Protein AF-A0A1X0QJT1-F1 (afdb_monomer)

Organism: NCBI:txid1081669

Secondary structure (DSSP, 8-state):
-TT-EEEE-SSTTTT-EEEEEEEETTEEEEEETTT--EEEEEGGGEEES--SS----------------------------------------------------------------------------------------SS----TTTT-EEEETTEEEEEEEEETTEEEETTS-EEETTSEEE-PPPTTSEEEE-SSTTTT-EEEEEEEEEETTEEEEEEE-TTS-EEEEEGGGEEE-

InterPro domains:
  IPR014722 Large ribosomal subunit protein uL2, domain 2 [G3DSA:2.30.30.30] (1-50)
  IPR041978 Spt5, KOW domain repeat 5 [PF23290] (1-44)

Structure (mmCIF, N/CA/C/O backbone):
data_AF-A0A1X0QJT1-F1
#
_entry.id   AF-A0A1X0QJT1-F1
#
loop_
_atom_site.group_PDB
_atom_site.id
_atom_site.type_symbol
_atom_site.label_atom_id
_atom_site.label_alt_id
_atom_site.label_comp_id
_atom_site.label_asym_id
_atom_site.label_entity_id
_atom_site.label_seq_id
_atom_site.pdbx_PDB_ins_code
_atom_site.Cartn_x
_atom_site.Cartn_y
_atom_site.Cartn_z
_atom_site.occupancy
_atom_site.B_iso_or_equiv
_atom_site.auth_seq_id
_atom_site.auth_comp_id
_atom_site.auth_asym_id
_atom_site.auth_atom_id
_atom_site.pdbx_PDB_model_num
ATOM 1 N N . MET A 1 1 ? -17.407 25.627 18.937 1.00 78.19 1 MET A N 1
ATOM 2 C CA . MET A 1 1 ? -17.427 24.222 18.465 1.00 78.19 1 MET A CA 1
ATOM 3 C C . MET A 1 1 ? -17.761 24.107 16.982 1.00 78.19 1 MET A C 1
ATOM 5 O O . MET A 1 1 ? -16.960 23.519 16.273 1.00 78.19 1 MET A O 1
ATOM 9 N N . ILE A 1 2 ? -18.869 24.674 16.483 1.00 85.56 2 ILE A N 1
ATOM 10 C CA . ILE A 1 2 ? -19.220 24.639 15.044 1.00 85.56 2 ILE A CA 1
ATOM 11 C C . ILE A 1 2 ? -18.028 25.061 14.152 1.00 85.56 2 ILE A C 1
ATOM 13 O O . ILE A 1 2 ? -17.291 25.986 14.496 1.00 85.56 2 ILE A O 1
ATOM 17 N N . LYS A 1 3 ? -17.842 24.357 13.025 1.00 90.31 3 LYS A N 1
ATOM 18 C CA . LYS A 1 3 ? -16.726 24.459 12.058 1.00 90.31 3 LYS A CA 1
ATOM 19 C C . LYS A 1 3 ? -15.320 24.150 12.606 1.00 90.31 3 LYS A C 1
ATOM 21 O O . LYS A 1 3 ? -14.352 24.324 11.870 1.00 90.31 3 LYS A O 1
ATOM 26 N N . LYS A 1 4 ? -15.168 23.662 13.843 1.00 92.69 4 LYS A N 1
ATOM 27 C CA . LYS A 1 4 ? -13.878 23.149 14.342 1.00 92.69 4 LYS A CA 1
ATOM 28 C C . LYS A 1 4 ? -13.686 21.677 13.983 1.00 92.69 4 LYS A C 1
ATOM 30 O O . LYS A 1 4 ? -14.663 20.929 13.884 1.00 92.69 4 LYS A O 1
ATOM 35 N N . ILE A 1 5 ? -12.422 21.293 13.800 1.00 93.50 5 ILE A N 1
ATOM 36 C CA . ILE A 1 5 ? -12.015 19.894 13.683 1.00 93.50 5 ILE A CA 1
ATOM 37 C C . ILE A 1 5 ? -12.022 19.282 15.080 1.00 93.50 5 ILE A C 1
ATOM 39 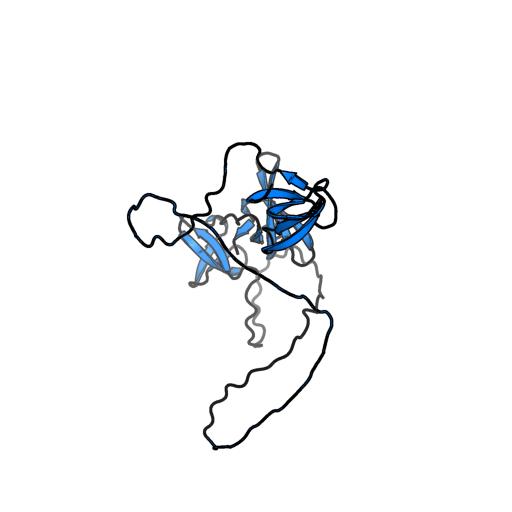O O . ILE A 1 5 ? -11.589 19.896 16.058 1.00 93.50 5 ILE A O 1
ATOM 43 N N . VAL A 1 6 ? -12.564 18.078 15.163 1.00 95.38 6 VAL A N 1
ATOM 44 C CA . VAL A 1 6 ? -12.698 17.320 16.396 1.00 95.38 6 VAL A CA 1
ATOM 45 C C . VAL A 1 6 ? -12.390 15.852 16.158 1.00 95.38 6 VAL A C 1
ATOM 47 O O . VAL A 1 6 ? -12.608 15.334 15.062 1.00 95.38 6 VAL A O 1
ATOM 50 N N . LYS A 1 7 ? -11.952 15.179 17.219 1.00 96.06 7 LYS A N 1
ATOM 51 C CA . LYS A 1 7 ? -11.695 13.742 17.259 1.00 96.06 7 LYS A CA 1
ATOM 52 C C . LYS A 1 7 ? -12.576 13.082 18.312 1.00 96.06 7 LYS A C 1
ATOM 54 O O . LYS A 1 7 ? -12.752 13.609 19.411 1.00 96.06 7 LYS A O 1
ATOM 59 N N . ILE A 1 8 ? -13.132 11.923 17.982 1.00 95.88 8 ILE A N 1
ATOM 60 C CA . ILE A 1 8 ? -14.027 11.179 18.875 1.00 95.88 8 ILE A CA 1
ATOM 61 C C . ILE A 1 8 ? -13.190 10.328 19.845 1.00 95.88 8 ILE A C 1
ATOM 63 O O . ILE A 1 8 ? -12.293 9.591 19.432 1.00 95.88 8 ILE A O 1
ATOM 67 N N . LYS A 1 9 ? -13.467 10.425 21.148 1.00 95.69 9 LYS A N 1
ATOM 68 C CA . LYS A 1 9 ? -12.697 9.790 22.235 1.00 95.69 9 LYS A CA 1
ATOM 69 C C . LYS A 1 9 ? -13.203 8.390 22.609 1.00 95.69 9 LYS A C 1
ATOM 71 O O . LYS A 1 9 ? -12.416 7.572 23.092 1.00 95.69 9 LYS A O 1
ATOM 76 N N . THR A 1 10 ? -14.488 8.106 22.406 1.00 89.12 10 THR A N 1
ATOM 77 C CA . THR A 1 10 ? -15.178 6.908 22.925 1.00 89.12 10 THR A CA 1
ATOM 78 C C . THR A 1 10 ? -16.131 6.291 21.886 1.00 89.12 10 THR A C 1
ATOM 80 O O . THR A 1 10 ? -16.318 6.819 20.790 1.00 89.12 10 THR A O 1
ATOM 83 N N . GLY A 1 11 ? -16.721 5.136 22.214 1.00 91.75 11 GLY A N 1
ATOM 84 C CA . GLY A 1 11 ? -17.683 4.441 21.353 1.00 91.75 11 GLY A CA 1
ATOM 85 C C . GLY A 1 11 ? -17.080 3.832 20.079 1.00 91.75 11 GLY A C 1
ATOM 86 O O . GLY A 1 11 ? -15.864 3.790 19.893 1.00 91.75 11 GLY A O 1
ATOM 87 N N . LYS A 1 12 ? -17.953 3.350 19.182 1.00 90.31 12 LYS A N 1
ATOM 88 C CA . LYS A 1 12 ? -17.563 2.662 17.931 1.00 90.31 12 LYS A CA 1
ATOM 89 C C . LYS A 1 12 ? -16.756 3.540 16.965 1.00 90.31 12 LYS A C 1
ATOM 91 O O . LYS A 1 12 ? -15.988 3.015 16.173 1.00 90.31 12 LYS A O 1
ATOM 96 N N . MET A 1 13 ? -16.916 4.862 17.053 1.00 92.38 13 MET A N 1
ATOM 97 C CA . MET A 1 13 ? -16.270 5.842 16.169 1.00 92.38 13 MET A CA 1
ATOM 98 C C . MET A 1 13 ? -14.994 6.450 16.782 1.00 92.38 13 MET A C 1
ATOM 100 O O . MET A 1 13 ? -14.474 7.444 16.276 1.00 92.38 13 MET A O 1
ATOM 104 N N . LYS A 1 14 ? -14.485 5.875 17.884 1.00 94.00 14 LYS A N 1
ATOM 105 C CA . LYS A 1 14 ? -13.275 6.332 18.580 1.00 94.00 14 LYS A CA 1
ATOM 106 C C . LYS A 1 14 ? -12.078 6.447 17.632 1.00 94.00 14 LYS A C 1
ATOM 108 O O . LYS A 1 14 ? -11.762 5.529 16.885 1.00 94.00 14 LYS A O 1
ATOM 113 N N . GLY A 1 15 ? -11.364 7.564 17.731 1.00 91.62 15 GLY A N 1
ATOM 114 C CA . GLY A 1 15 ? -10.170 7.867 16.945 1.00 91.62 15 GLY A CA 1
ATOM 115 C C . GLY A 1 15 ? -10.452 8.489 15.578 1.00 91.62 15 GLY A C 1
ATOM 116 O O . GLY A 1 15 ? -9.515 9.017 14.980 1.00 91.62 15 GLY A O 1
ATOM 117 N N . LEU A 1 16 ? -11.705 8.485 15.107 1.00 94.19 16 LEU A N 1
ATOM 118 C CA . LEU A 1 16 ? -12.095 9.175 13.881 1.00 94.19 16 LEU A CA 1
ATOM 119 C C . LEU A 1 16 ? -12.186 10.685 14.111 1.00 94.19 16 LEU A C 1
ATOM 121 O O . LEU A 1 16 ? -12.639 11.146 15.164 1.00 94.19 16 LEU A O 1
ATOM 125 N N . SER A 1 17 ? -11.780 11.433 13.088 1.00 95.81 17 SER A N 1
ATOM 126 C CA . SER A 1 17 ? -11.815 12.893 13.062 1.00 95.81 17 SER A CA 1
ATOM 127 C C . SER A 1 17 ? -12.858 13.407 12.071 1.00 95.81 17 SER A C 1
ATOM 129 O O . SER A 1 17 ? -13.178 12.756 11.069 1.00 95.81 17 SER A O 1
ATOM 131 N N . GLY A 1 18 ? -13.384 14.595 12.347 1.00 95.75 18 GLY A N 1
ATOM 132 C CA . GLY A 1 18 ? -14.388 15.247 11.518 1.00 95.75 18 GLY A CA 1
ATOM 133 C C . GLY A 1 18 ? -14.600 16.710 11.890 1.00 95.75 18 GLY A C 1
ATOM 134 O O . GLY A 1 18 ? -13.920 17.253 12.759 1.00 95.75 18 GLY A O 1
ATOM 135 N N . VAL A 1 19 ? -15.564 17.357 11.238 1.00 96.69 19 VAL A N 1
ATOM 136 C CA . VAL A 1 19 ? -15.927 18.761 11.490 1.00 96.69 19 VAL A CA 1
ATOM 137 C C . VAL A 1 19 ? -17.287 18.834 12.169 1.00 96.69 19 VAL A C 1
ATOM 139 O O . VAL A 1 19 ? -18.259 18.267 11.668 1.00 96.69 19 VAL A O 1
ATOM 142 N N . VAL A 1 20 ? -17.389 19.586 13.268 1.00 96.44 20 VAL A N 1
ATOM 143 C CA . VAL A 1 20 ? -18.685 19.881 13.903 1.00 96.44 20 VAL A CA 1
ATOM 144 C C . VAL A 1 20 ? -19.512 20.765 12.967 1.00 96.44 20 VAL A C 1
ATOM 146 O O . VAL A 1 20 ? -19.134 21.904 12.682 1.00 96.44 20 VAL A O 1
ATOM 149 N N . LYS A 1 21 ? -20.644 20.255 12.485 1.00 96.25 21 LYS A N 1
ATOM 150 C CA . LYS A 1 21 ? -21.554 20.980 11.584 1.00 96.25 21 LYS A CA 1
ATOM 151 C C . LYS A 1 21 ? -22.708 21.627 12.333 1.00 96.25 21 LYS A C 1
ATOM 153 O O . LYS A 1 21 ? -23.118 22.715 11.951 1.00 96.25 21 LYS A O 1
ATOM 158 N N . ASP A 1 22 ? -23.178 20.980 13.394 1.00 95.44 22 ASP A N 1
ATOM 159 C CA . ASP A 1 22 ? -24.266 21.465 14.239 1.00 95.44 22 ASP A CA 1
ATOM 160 C C . ASP A 1 22 ? -24.042 21.050 15.704 1.00 95.44 22 ASP A C 1
ATOM 162 O O . ASP A 1 22 ? -23.318 20.086 15.985 1.00 95.44 22 ASP A O 1
ATOM 166 N N . VAL A 1 23 ? -24.641 21.793 16.632 1.00 94.56 23 VAL A N 1
ATOM 167 C CA . VAL A 1 23 ? -24.571 21.577 18.082 1.00 94.56 23 VAL A CA 1
ATOM 168 C C . VAL A 1 23 ? -25.973 21.745 18.653 1.00 94.56 23 VAL A C 1
ATOM 170 O O . VAL A 1 23 ? -26.486 22.858 18.728 1.00 94.56 23 VAL A O 1
ATOM 173 N N . TYR A 1 24 ? -26.574 20.643 19.101 1.00 92.94 24 TYR A N 1
ATOM 174 C CA . TYR A 1 24 ? -27.895 20.650 19.720 1.00 92.94 24 TYR A CA 1
ATOM 175 C C . TYR A 1 24 ? -27.818 20.092 21.141 1.00 92.94 24 TYR A C 1
ATOM 177 O O . TYR A 1 24 ? -27.593 18.896 21.349 1.00 92.94 24 TYR A O 1
ATOM 185 N N . LYS A 1 25 ? -28.020 20.973 22.130 1.00 93.00 25 LYS A N 1
ATOM 186 C CA . LYS A 1 25 ? -27.802 20.686 23.557 1.00 93.00 25 LYS A CA 1
ATOM 187 C C . LYS A 1 25 ? -26.385 20.120 23.765 1.00 93.00 25 LYS A C 1
ATOM 189 O O . LYS A 1 25 ? -25.411 20.728 23.331 1.00 93.00 25 LYS A O 1
ATOM 194 N N . GLU A 1 26 ? -26.270 18.945 24.372 1.00 93.06 26 GLU A N 1
ATOM 195 C CA . GLU A 1 26 ? -25.005 18.252 24.640 1.00 93.06 26 GLU A CA 1
ATOM 196 C C . GLU A 1 26 ? -24.561 17.322 23.499 1.00 93.06 26 GLU A C 1
ATOM 198 O O . GLU A 1 26 ? -23.658 16.512 23.687 1.00 93.06 26 GLU A O 1
ATOM 203 N N . LYS A 1 27 ? -25.184 17.393 22.314 1.00 93.06 27 LYS A N 1
ATOM 204 C CA . LYS A 1 27 ? -24.848 16.536 21.167 1.00 93.06 27 LYS A CA 1
ATOM 205 C C . LYS A 1 27 ? -24.293 17.348 20.006 1.00 93.06 27 LYS A C 1
ATOM 207 O O . LYS A 1 27 ? -24.860 18.361 19.597 1.00 93.06 27 LYS A O 1
ATOM 212 N N . TYR A 1 28 ? -23.186 16.874 19.451 1.00 96.69 28 TYR A N 1
ATOM 213 C CA . TYR A 1 28 ? -22.542 17.428 18.267 1.00 96.69 28 TYR A CA 1
ATOM 214 C C . TYR A 1 28 ? -22.861 16.556 17.060 1.00 96.69 28 TYR A C 1
ATOM 216 O O . TYR A 1 28 ? -22.650 15.341 17.091 1.00 96.69 28 TYR A O 1
ATOM 224 N N . LYS A 1 29 ? -23.323 17.190 15.981 1.00 96.44 29 LYS A N 1
ATOM 225 C CA . LYS A 1 29 ? -23.455 16.564 14.666 1.00 96.44 29 LYS A CA 1
ATOM 226 C C . LYS A 1 29 ? -22.141 16.767 13.920 1.00 96.44 29 LYS A C 1
ATOM 228 O O . LYS A 1 29 ? -21.842 17.872 13.456 1.00 96.44 29 LYS A O 1
ATOM 233 N N . ILE A 1 30 ? -21.337 15.717 13.847 1.00 96.62 30 ILE A N 1
ATOM 234 C CA . ILE A 1 30 ? -19.989 15.733 13.272 1.00 96.62 30 ILE A CA 1
ATOM 235 C C . ILE A 1 30 ? -20.052 15.097 11.886 1.00 96.62 30 ILE A C 1
ATOM 237 O O . ILE A 1 30 ? -20.554 13.985 11.753 1.00 96.62 30 ILE A O 1
ATOM 241 N N . GLN A 1 31 ? -19.535 15.785 10.865 1.00 97.25 31 GLN A N 1
ATOM 242 C CA . GLN A 1 31 ? -19.272 15.169 9.563 1.00 97.25 31 GLN A CA 1
ATOM 243 C C . GLN A 1 31 ? -17.877 14.538 9.582 1.00 97.25 31 GLN A C 1
ATOM 245 O O . GLN A 1 31 ? -16.895 15.257 9.778 1.00 97.25 31 GLN A O 1
ATOM 250 N N . LEU A 1 32 ? -17.793 13.223 9.395 1.00 96.19 32 LEU A N 1
ATOM 251 C CA . LEU A 1 32 ? -16.543 12.460 9.444 1.00 96.19 32 LEU A CA 1
ATOM 252 C C . LEU A 1 32 ? -15.739 12.592 8.148 1.00 96.19 32 LEU A C 1
ATOM 254 O O . LEU A 1 32 ? -16.308 12.626 7.060 1.00 96.19 32 LEU A O 1
ATOM 258 N N . PHE A 1 33 ? -14.408 12.604 8.247 1.00 93.56 33 PHE A N 1
ATOM 259 C CA . PHE A 1 33 ? -13.546 12.679 7.059 1.00 93.56 33 PHE A CA 1
ATOM 260 C C . PHE A 1 33 ? -13.415 11.356 6.293 1.00 93.56 33 PHE A C 1
ATOM 262 O O . PHE A 1 33 ? -13.130 11.380 5.103 1.00 93.56 33 PHE A O 1
ATOM 269 N N . CYS A 1 34 ? -13.596 10.207 6.952 1.00 85.56 34 CYS A N 1
ATOM 270 C CA . CYS A 1 34 ? -13.363 8.895 6.337 1.00 85.56 34 CYS A CA 1
ATOM 271 C C . CYS A 1 34 ? -14.456 8.470 5.345 1.00 85.56 34 CYS A C 1
ATOM 273 O O . CYS A 1 34 ? -14.151 7.792 4.371 1.00 85.56 34 CYS A O 1
ATOM 275 N N . ASN A 1 35 ? -15.713 8.847 5.593 1.00 88.62 35 ASN A N 1
ATOM 276 C CA . ASN A 1 35 ? -16.868 8.417 4.799 1.00 88.62 35 ASN A CA 1
ATOM 277 C C . ASN A 1 35 ? -17.893 9.537 4.528 1.00 88.62 35 ASN A C 1
ATOM 279 O O . ASN A 1 35 ? -18.948 9.271 3.963 1.00 88.62 35 ASN A O 1
ATOM 283 N N . MET A 1 36 ? -17.601 10.783 4.925 1.00 90.31 36 MET A N 1
ATOM 284 C CA . MET A 1 36 ? -18.478 11.959 4.780 1.00 90.31 36 MET A CA 1
ATOM 285 C C . MET A 1 36 ? -19.838 11.874 5.501 1.00 90.31 36 MET A C 1
ATOM 287 O O . MET A 1 36 ? -20.651 12.796 5.364 1.00 90.31 36 MET A O 1
ATOM 291 N N . GLU A 1 37 ? -20.075 10.832 6.306 1.00 93.75 37 GLU A N 1
ATOM 292 C CA . GLU A 1 37 ? -21.309 10.641 7.070 1.00 93.75 37 GLU A CA 1
ATOM 293 C C . GLU A 1 37 ? -21.424 11.606 8.254 1.00 93.75 37 GLU A C 1
ATOM 295 O O . GLU A 1 37 ? -20.436 12.131 8.776 1.00 93.75 37 GLU A O 1
ATOM 300 N N . PHE A 1 38 ? -22.662 11.807 8.711 1.00 94.56 38 PHE A N 1
ATOM 301 C CA . PHE A 1 38 ? -22.976 12.597 9.895 1.00 94.56 38 PHE A CA 1
ATOM 302 C C . PHE A 1 38 ? -23.252 11.686 11.089 1.00 94.56 38 PHE A C 1
ATOM 304 O O . PHE A 1 38 ? -24.233 10.943 11.090 1.00 94.56 38 PHE A O 1
ATOM 311 N N . VAL A 1 39 ? -22.447 11.813 12.141 1.00 96.25 39 VAL A N 1
ATOM 312 C CA . VAL A 1 39 ? -22.652 11.115 13.417 1.00 96.25 39 VAL A CA 1
ATOM 313 C C . VAL A 1 39 ? -23.040 12.095 14.518 1.00 96.25 39 VAL A C 1
ATOM 315 O O . VAL A 1 39 ? -22.533 13.216 14.577 1.00 96.25 39 VAL A O 1
ATOM 318 N N . ASN A 1 40 ? -23.937 11.664 15.403 1.00 96.31 40 ASN A N 1
ATOM 319 C CA . ASN A 1 40 ? -24.314 12.410 16.601 1.00 96.31 40 ASN A CA 1
ATOM 320 C C . ASN A 1 40 ? -23.541 11.847 17.796 1.00 96.31 40 ASN A C 1
ATOM 322 O O . ASN A 1 40 ? -23.713 10.679 18.143 1.00 96.31 40 ASN A O 1
ATOM 326 N N . VAL A 1 41 ? -22.699 12.670 18.416 1.00 95.62 41 VAL A N 1
ATOM 327 C CA . VAL A 1 41 ? -21.798 12.280 19.515 1.00 95.62 41 VAL A CA 1
ATOM 328 C C . VAL A 1 41 ? -21.999 13.242 20.686 1.00 95.62 41 VAL A C 1
ATOM 330 O O . VAL A 1 41 ? -22.264 14.422 20.454 1.00 95.62 41 VAL A O 1
ATOM 333 N N . ASN A 1 42 ? -21.912 12.779 21.936 1.00 96.31 42 ASN A N 1
ATOM 334 C CA . ASN A 1 42 ? -22.040 13.681 23.086 1.00 96.31 42 ASN A CA 1
ATOM 335 C C . ASN A 1 42 ? -20.802 14.584 23.200 1.00 96.31 42 ASN A C 1
ATOM 337 O O . ASN A 1 42 ? -19.692 14.166 22.879 1.00 96.31 42 ASN A O 1
ATOM 341 N N . SER A 1 43 ? -20.967 15.802 23.708 1.00 92.25 43 SER A N 1
ATOM 342 C CA . SER A 1 43 ? -19.890 16.786 23.886 1.00 92.25 43 SER A CA 1
ATOM 343 C C . SER A 1 43 ? -18.698 16.244 24.684 1.00 92.25 43 SER A C 1
ATOM 345 O O . SER A 1 43 ? -17.552 16.471 24.309 1.00 92.25 43 SER A O 1
ATOM 347 N N . HIS A 1 44 ? -18.967 15.478 25.744 1.00 92.62 44 HIS A N 1
ATOM 348 C CA . HIS A 1 44 ? -17.969 14.859 26.624 1.00 92.62 44 HIS A CA 1
ATOM 349 C C . HIS A 1 44 ? -17.120 13.765 25.943 1.00 92.62 44 HIS A C 1
ATOM 351 O O . HIS A 1 44 ? -16.022 13.444 26.403 1.00 92.62 44 HIS A O 1
ATOM 357 N N . ASP A 1 45 ? -17.608 13.214 24.829 1.00 93.56 45 ASP A N 1
ATOM 358 C CA . ASP A 1 45 ? -16.964 12.153 24.050 1.00 93.56 45 ASP A CA 1
ATOM 359 C C . ASP A 1 45 ? -16.097 12.706 22.902 1.00 93.56 45 ASP A C 1
ATOM 361 O O . ASP A 1 45 ? -15.609 11.947 22.061 1.00 93.56 45 ASP A O 1
ATOM 365 N N . VAL A 1 46 ? -15.898 14.027 22.842 1.00 92.31 46 VAL A N 1
ATOM 366 C CA . VAL A 1 46 ? -15.280 14.731 21.712 1.00 92.31 46 VAL A CA 1
ATOM 367 C C . VAL A 1 46 ? -14.163 15.655 22.198 1.00 92.31 46 VAL A C 1
ATOM 369 O O . VAL A 1 46 ? -14.364 16.477 23.087 1.00 92.31 46 VAL A O 1
ATOM 372 N N . ILE A 1 47 ? -12.983 15.555 21.582 1.00 93.75 47 ILE A N 1
ATOM 373 C CA . ILE A 1 47 ? -11.851 16.462 21.827 1.00 93.75 47 ILE A CA 1
ATOM 374 C C . ILE A 1 47 ? -11.613 17.359 20.608 1.00 93.75 47 ILE A C 1
ATOM 376 O O . ILE A 1 47 ? -11.796 16.930 19.468 1.00 93.75 47 ILE A O 1
ATOM 380 N N . LEU A 1 48 ? -11.207 18.609 20.837 1.00 90.81 48 LEU A N 1
ATOM 381 C CA . LEU A 1 48 ? -10.761 19.508 19.769 1.00 90.81 48 LEU A CA 1
ATOM 382 C C . LEU A 1 48 ? -9.409 19.028 19.232 1.00 90.81 48 LEU A C 1
ATOM 384 O O . LEU A 1 48 ? -8.493 18.771 20.010 1.00 90.81 48 LEU A O 1
ATOM 388 N N . GLU A 1 49 ? -9.283 18.920 17.911 1.00 82.31 49 GLU A N 1
ATOM 389 C CA . GLU A 1 49 ? -8.023 18.564 17.255 1.00 82.31 49 GLU A CA 1
ATOM 390 C C . GLU A 1 49 ? -7.418 19.847 16.666 1.00 82.31 49 GLU A C 1
ATOM 392 O O . GLU A 1 49 ? -7.986 20.444 15.752 1.00 82.31 49 GLU A O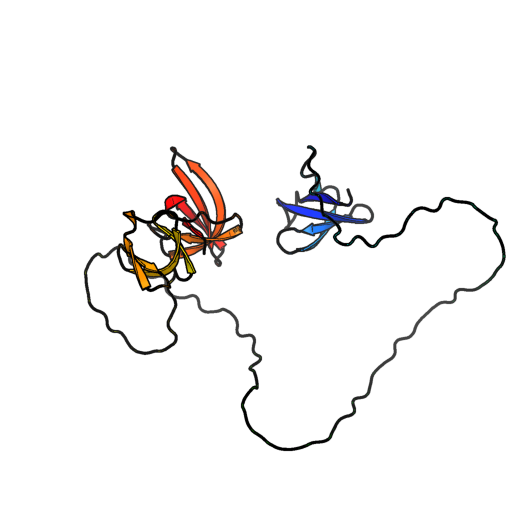 1
ATOM 397 N N . GLY A 1 50 ? -6.303 20.300 17.249 1.00 66.00 50 GLY A N 1
ATOM 398 C CA . GLY A 1 50 ? -5.646 21.568 16.915 1.00 66.00 50 GLY A CA 1
ATOM 399 C C . GLY A 1 50 ? -6.124 22.761 17.754 1.00 66.00 50 GLY A C 1
ATOM 400 O O . GLY A 1 50 ? -6.977 23.539 17.323 1.00 66.00 50 GLY A O 1
ATOM 401 N N . SER A 1 51 ? -5.516 22.953 18.930 1.00 49.25 51 SER A N 1
ATOM 402 C CA . SER A 1 51 ? -5.476 24.257 19.618 1.00 49.25 51 SER A CA 1
ATOM 403 C C . SER A 1 51 ? -4.543 25.258 18.923 1.00 49.25 51 SER A C 1
ATOM 405 O O . SER A 1 51 ? -4.623 26.454 19.192 1.00 49.25 51 SER A O 1
ATOM 407 N N . ASP A 1 52 ? -3.711 24.783 17.992 1.00 43.09 52 ASP A N 1
ATOM 408 C CA . ASP A 1 52 ? -2.585 25.535 17.452 1.00 43.09 52 ASP A CA 1
ATOM 409 C C . ASP A 1 52 ? -2.870 25.985 16.009 1.00 43.09 52 ASP A C 1
ATOM 411 O O . ASP A 1 52 ? -2.577 25.304 15.028 1.00 43.09 52 ASP A O 1
ATOM 415 N N . GLY A 1 53 ? -3.473 27.168 15.893 1.00 43.38 53 GLY A N 1
ATOM 416 C CA . GLY A 1 53 ? -3.202 28.133 14.817 1.00 43.38 53 GLY A CA 1
ATOM 417 C C . GLY A 1 53 ? -3.642 27.854 13.370 1.00 43.38 53 GLY A C 1
ATOM 418 O O . GLY A 1 53 ? -3.729 28.817 12.614 1.00 43.38 53 GLY A O 1
ATOM 419 N N . ILE A 1 54 ? -3.945 26.622 12.945 1.00 39.62 54 ILE A N 1
ATOM 420 C CA . ILE A 1 54 ? -4.190 26.322 11.517 1.00 39.62 54 ILE A CA 1
ATOM 421 C C . ILE A 1 54 ? -5.665 26.010 11.24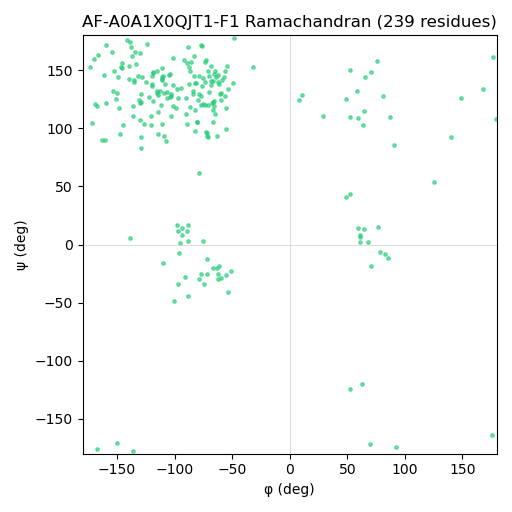1 1.00 39.62 54 ILE A C 1
ATOM 423 O O . ILE A 1 54 ? -6.124 24.870 11.299 1.00 39.62 54 ILE A O 1
ATOM 427 N N . THR A 1 55 ? -6.425 27.040 10.864 1.00 38.12 55 THR A N 1
ATOM 428 C CA . THR A 1 55 ? -7.707 26.856 10.169 1.00 38.12 55 THR A CA 1
ATOM 429 C C . THR A 1 55 ? -7.461 26.420 8.720 1.00 38.12 55 THR A C 1
ATOM 431 O O . THR A 1 55 ? -6.885 27.210 7.968 1.00 38.12 55 THR A O 1
ATOM 434 N N . PRO A 1 56 ? -7.940 25.247 8.261 1.00 38.00 56 PRO A N 1
ATOM 435 C CA . PRO A 1 56 ? -7.977 24.965 6.832 1.00 38.00 56 PRO A CA 1
ATOM 436 C C . PRO A 1 56 ? -8.962 25.924 6.156 1.00 38.00 56 PRO A C 1
ATOM 438 O O . PRO A 1 56 ? -10.157 25.947 6.466 1.00 38.00 56 PRO A O 1
ATOM 441 N N . VAL A 1 57 ? -8.449 26.734 5.231 1.00 34.22 57 VAL A N 1
ATOM 442 C CA . VAL A 1 57 ? -9.243 27.694 4.460 1.00 34.22 57 VAL A CA 1
ATOM 443 C C . VAL A 1 57 ? -10.107 26.933 3.455 1.00 34.22 57 VAL A C 1
ATOM 445 O O . VAL A 1 57 ? -9.671 26.611 2.352 1.00 34.22 57 VAL A O 1
ATOM 448 N N . ILE A 1 58 ? -11.363 26.673 3.820 1.00 41.19 58 ILE A N 1
ATOM 449 C CA . ILE A 1 58 ? -12.393 26.290 2.850 1.00 41.19 58 ILE A CA 1
ATOM 450 C C . ILE A 1 58 ? -12.742 27.554 2.059 1.00 41.19 58 ILE A C 1
ATOM 452 O O . ILE A 1 58 ? -13.529 28.377 2.526 1.00 41.19 58 ILE A O 1
ATOM 456 N N . GLN A 1 59 ? -12.138 27.723 0.882 1.00 35.28 59 GLN A N 1
ATOM 457 C CA . GLN A 1 59 ? -12.466 28.821 -0.029 1.00 35.28 59 GLN A CA 1
ATOM 458 C C . GLN A 1 59 ? -13.890 28.640 -0.591 1.00 35.28 59 GLN A C 1
ATOM 460 O O . GLN A 1 59 ? -14.151 27.632 -1.254 1.00 35.28 59 GLN A O 1
ATOM 465 N N . PRO A 1 60 ? -14.815 29.600 -0.405 1.00 37.69 60 PRO A N 1
ATOM 466 C CA . PRO A 1 60 ? -16.056 29.633 -1.164 1.00 37.69 60 PRO A CA 1
ATOM 467 C C . PRO A 1 60 ? -15.787 30.255 -2.542 1.00 37.69 60 PRO A C 1
ATOM 469 O O . PRO A 1 60 ? -15.619 31.467 -2.678 1.00 37.69 60 PRO A O 1
ATOM 472 N N . ARG A 1 61 ? -15.747 29.426 -3.588 1.00 31.56 61 ARG A N 1
ATOM 473 C CA . ARG A 1 61 ? -15.609 29.894 -4.972 1.00 31.56 61 ARG A CA 1
ATOM 474 C C . ARG A 1 61 ? -16.971 30.319 -5.528 1.00 31.56 61 ARG A C 1
ATOM 476 O O . ARG A 1 61 ? -17.696 29.459 -6.000 1.00 31.56 61 ARG A O 1
ATOM 483 N N . THR A 1 62 ? -17.258 31.622 -5.504 1.00 33.69 62 THR A N 1
ATOM 484 C CA . THR A 1 62 ? -17.808 32.413 -6.635 1.00 33.69 62 THR A CA 1
ATOM 485 C C . THR A 1 62 ? -18.018 33.860 -6.194 1.00 33.69 62 THR A C 1
ATOM 487 O O . THR A 1 62 ? -18.952 34.163 -5.453 1.00 33.69 62 THR A O 1
ATOM 490 N N . THR A 1 63 ? -17.183 34.767 -6.692 1.00 32.25 63 THR A N 1
ATOM 491 C CA . THR A 1 63 ? -17.406 36.214 -6.610 1.00 32.25 63 THR A CA 1
ATOM 492 C C . THR A 1 63 ? -18.399 36.627 -7.695 1.00 32.25 63 THR A C 1
ATOM 494 O O . THR A 1 63 ? -18.143 36.393 -8.874 1.00 32.25 63 THR A O 1
ATOM 497 N N . ILE A 1 64 ? -19.498 37.287 -7.325 1.00 35.94 64 ILE A N 1
ATOM 498 C CA . ILE A 1 64 ? -20.275 38.120 -8.252 1.00 35.94 64 ILE A CA 1
ATOM 499 C C . ILE A 1 64 ? -20.312 39.528 -7.660 1.00 35.94 64 ILE A C 1
ATOM 501 O O . ILE A 1 64 ? -20.638 39.720 -6.491 1.00 35.94 64 ILE A O 1
ATOM 505 N N . ASN A 1 65 ? -19.912 40.504 -8.470 1.00 35.78 65 ASN A N 1
ATOM 506 C CA . ASN A 1 65 ? -19.739 41.894 -8.063 1.00 35.78 65 ASN A CA 1
ATOM 507 C C . ASN A 1 65 ? -21.073 42.561 -7.692 1.00 35.78 65 ASN A C 1
ATOM 509 O O . ASN A 1 65 ? -22.033 42.431 -8.453 1.00 35.78 65 ASN A O 1
ATOM 513 N N . ARG A 1 66 ? -21.074 43.389 -6.633 1.00 34.06 66 ARG A N 1
ATOM 514 C CA . ARG A 1 66 ? -21.649 44.756 -6.639 1.00 34.06 66 ARG A CA 1
ATOM 515 C C . ARG A 1 66 ? -21.328 45.543 -5.358 1.00 34.06 66 ARG A C 1
ATOM 517 O O . ARG A 1 66 ? -21.883 45.315 -4.294 1.00 34.06 66 ARG A O 1
ATOM 524 N N . THR A 1 67 ? -20.392 46.467 -5.540 1.00 34.12 67 THR A N 1
ATOM 525 C CA . THR A 1 67 ? -20.269 47.826 -4.990 1.00 34.12 67 THR A CA 1
ATOM 526 C C . THR A 1 67 ? -21.249 48.299 -3.900 1.00 34.12 67 THR A C 1
ATOM 528 O O . THR A 1 67 ? -22.450 48.383 -4.119 1.00 34.12 67 THR A O 1
ATOM 531 N N . MET A 1 68 ? -20.642 48.727 -2.786 1.00 34.00 68 MET A N 1
ATOM 532 C CA . MET A 1 68 ? -21.004 49.787 -1.821 1.00 34.00 68 MET A CA 1
ATOM 533 C C . MET A 1 68 ? -22.400 50.445 -1.879 1.00 34.00 68 MET A C 1
ATOM 535 O O . MET A 1 68 ? -22.767 51.080 -2.864 1.00 34.00 68 MET A O 1
ATOM 539 N N . GLY A 1 69 ? -23.065 50.482 -0.718 1.00 35.06 69 GLY A N 1
ATOM 540 C CA . GLY A 1 69 ? -24.150 51.412 -0.388 1.00 35.06 69 GLY A CA 1
ATOM 541 C C . GLY A 1 69 ? -24.451 51.376 1.115 1.00 35.06 69 GLY A C 1
ATOM 542 O O . GLY A 1 69 ? -24.770 50.316 1.647 1.00 35.06 69 GLY A O 1
ATOM 543 N N . MET A 1 70 ? -24.296 52.503 1.817 1.00 32.59 70 MET A N 1
ATOM 544 C CA . MET A 1 70 ? -24.542 52.595 3.265 1.00 32.59 70 MET A CA 1
ATOM 545 C C . MET A 1 70 ? -26.028 52.864 3.589 1.00 32.59 70 MET A C 1
ATOM 547 O O . MET A 1 70 ? -26.773 53.401 2.777 1.00 32.59 70 MET A O 1
ATOM 551 N N . THR A 1 71 ? -26.414 52.485 4.811 1.00 40.66 71 THR A N 1
ATOM 552 C CA . THR A 1 71 ? -27.622 52.843 5.601 1.00 40.66 71 THR A CA 1
ATOM 553 C C . THR A 1 71 ? -28.185 54.263 5.368 1.00 40.66 71 THR A C 1
ATOM 555 O O . THR A 1 71 ? -27.363 55.151 5.139 1.00 40.66 71 THR A O 1
ATOM 558 N N . PRO A 1 72 ? -29.510 54.544 5.561 1.00 40.44 72 PRO A N 1
ATOM 559 C CA . PRO A 1 72 ? -30.202 54.212 6.826 1.00 40.44 72 PRO A CA 1
ATOM 560 C C . PRO A 1 72 ? -31.735 53.942 6.858 1.00 40.44 72 PRO A C 1
ATOM 562 O O . PRO A 1 72 ? -32.542 54.565 6.185 1.00 40.44 72 PRO A O 1
ATOM 565 N N . MET A 1 73 ? -32.111 53.070 7.803 1.00 35.81 73 MET A N 1
ATOM 566 C CA . MET A 1 73 ? -33.181 53.215 8.816 1.00 35.81 73 MET A CA 1
ATOM 567 C C . MET A 1 73 ? -34.429 54.094 8.530 1.00 35.81 73 MET A C 1
ATOM 569 O O . MET A 1 73 ? -34.380 55.307 8.718 1.00 35.81 73 MET A O 1
ATOM 573 N N . THR A 1 74 ? -35.605 53.464 8.374 1.00 38.12 74 THR A N 1
ATOM 574 C CA . THR A 1 74 ? -36.914 54.058 8.745 1.00 38.12 74 THR A CA 1
ATOM 575 C C . THR A 1 74 ? -37.965 53.025 9.205 1.00 38.12 74 THR A C 1
ATOM 577 O O . THR A 1 74 ? -38.431 52.200 8.434 1.00 38.12 74 THR A O 1
ATOM 580 N N . LYS A 1 75 ? -38.376 53.166 10.475 1.00 34.00 75 LYS A N 1
ATOM 581 C CA . LYS A 1 75 ? -39.747 53.050 11.032 1.00 34.00 75 LYS A CA 1
ATOM 582 C C . LYS A 1 75 ? -40.622 51.796 10.756 1.00 34.00 75 LYS A C 1
ATOM 584 O O . LYS A 1 75 ? -41.252 51.647 9.718 1.00 34.00 75 LYS A O 1
ATOM 589 N N . THR A 1 76 ? -40.797 51.017 11.828 1.00 34.50 76 THR A N 1
ATOM 590 C CA . THR A 1 76 ? -42.026 50.313 12.286 1.00 34.50 76 THR A CA 1
ATOM 591 C C . THR A 1 76 ? -43.284 51.221 12.319 1.00 34.50 76 THR A C 1
ATOM 593 O O . THR A 1 76 ? -43.113 52.435 12.190 1.00 34.50 76 THR A O 1
ATOM 596 N N . PRO A 1 77 ? -44.514 50.739 12.662 1.00 43.75 77 PRO A N 1
ATOM 597 C CA . PRO A 1 77 ? -45.032 49.356 12.812 1.00 43.75 77 PRO A CA 1
ATOM 598 C C . PRO A 1 77 ? -46.447 49.119 12.192 1.00 43.75 77 PRO A C 1
ATOM 600 O O . PRO A 1 77 ? -47.101 50.060 11.757 1.00 43.75 77 PRO A O 1
ATOM 603 N N . GLY A 1 78 ? -47.005 47.899 12.322 1.00 29.97 78 GLY A N 1
ATOM 604 C CA . GLY A 1 78 ? -48.440 47.772 12.657 1.00 29.97 78 GLY A CA 1
ATOM 605 C C . GLY A 1 78 ? -49.238 46.566 12.128 1.00 29.97 78 GLY A C 1
ATOM 606 O O . GLY A 1 78 ? -49.374 46.415 10.925 1.00 29.97 78 GLY A O 1
ATOM 607 N N . TYR A 1 79 ? -49.890 45.856 13.068 1.00 31.59 79 TYR A N 1
ATOM 608 C CA . TYR A 1 79 ? -51.176 45.130 12.941 1.00 31.59 79 TYR A CA 1
ATOM 609 C C . TYR A 1 79 ? -51.267 43.903 11.997 1.00 31.59 79 TYR A C 1
ATOM 611 O O . TYR A 1 79 ? -50.732 43.898 10.900 1.00 31.59 79 TYR A O 1
ATOM 619 N N . ASN A 1 80 ? -52.029 42.841 12.301 1.00 31.72 80 ASN A N 1
ATOM 620 C CA . ASN A 1 80 ? -52.520 42.268 13.572 1.00 31.72 80 ASN A CA 1
ATOM 621 C C . ASN A 1 80 ? -53.153 40.888 13.267 1.00 31.72 80 ASN A C 1
ATOM 623 O O . ASN A 1 80 ? -53.640 40.720 12.158 1.00 31.72 80 ASN A O 1
ATOM 627 N N . ASN A 1 81 ? -53.284 39.999 14.271 1.00 31.67 81 ASN A N 1
ATOM 628 C CA . ASN A 1 81 ? -54.276 38.893 14.349 1.00 31.67 81 ASN A CA 1
ATOM 629 C C . ASN A 1 81 ? -54.265 37.824 13.210 1.00 31.67 81 ASN A C 1
ATOM 631 O O . ASN A 1 81 ? -54.381 38.122 12.037 1.00 31.67 81 ASN A O 1
ATOM 635 N N . THR A 1 82 ? -54.285 36.502 13.415 1.00 32.38 82 THR A N 1
ATOM 636 C CA . THR A 1 82 ? -54.970 35.684 14.431 1.00 32.38 82 THR A CA 1
ATOM 637 C C . THR A 1 82 ? -54.718 34.186 14.151 1.00 32.38 82 THR A C 1
ATOM 639 O O . THR A 1 82 ? -54.497 33.813 13.005 1.00 32.38 82 THR A O 1
ATOM 642 N N . LYS A 1 83 ? -54.939 33.338 15.171 1.00 36.00 83 LYS A N 1
ATOM 643 C CA . LYS A 1 83 ? -55.347 31.913 15.085 1.00 36.00 83 LYS A CA 1
ATOM 644 C C . LYS A 1 83 ? -54.391 30.902 14.422 1.00 36.00 83 LYS A C 1
ATOM 646 O O . LYS A 1 83 ? -54.429 30.658 13.221 1.00 36.00 83 LYS A O 1
ATOM 651 N N . THR A 1 84 ? -53.721 30.129 15.275 1.00 41.62 84 THR A N 1
ATOM 652 C CA . THR A 1 84 ? -53.582 28.680 15.059 1.00 41.62 84 THR A CA 1
ATOM 653 C C . THR A 1 84 ? -54.964 28.008 15.071 1.00 41.62 84 THR A C 1
ATOM 655 O O . 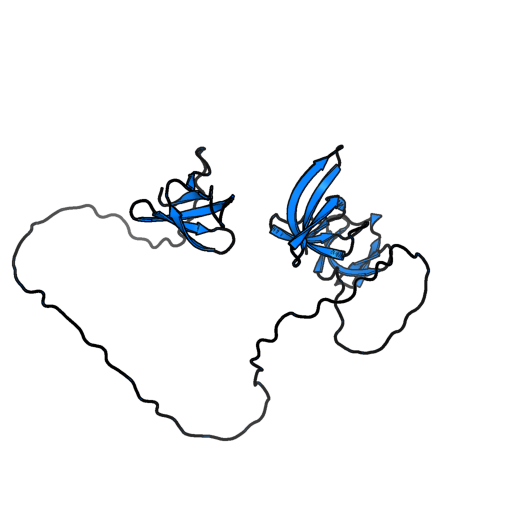THR A 1 84 ? -55.857 28.435 15.811 1.00 41.62 84 THR A O 1
ATOM 658 N N . PRO A 1 85 ? -55.157 26.951 14.267 1.00 39.66 85 PRO A N 1
ATOM 659 C CA . PRO A 1 85 ? -55.659 25.714 14.860 1.00 39.66 85 PRO A CA 1
ATOM 660 C C . PRO A 1 85 ? -54.978 24.432 14.343 1.00 39.66 85 PRO A C 1
ATOM 662 O O . PRO A 1 85 ? -54.169 24.417 13.425 1.00 39.66 85 PRO A O 1
ATOM 665 N N . ASN A 1 86 ? -55.316 23.365 15.052 1.00 28.50 86 ASN A N 1
ATOM 666 C CA . ASN A 1 86 ? -54.644 22.084 15.215 1.00 28.50 86 ASN A CA 1
ATOM 667 C C . ASN A 1 86 ? -55.026 21.015 14.156 1.00 28.50 86 ASN A C 1
ATOM 669 O O . ASN A 1 86 ? -56.039 21.152 13.481 1.00 28.50 86 ASN A O 1
ATOM 673 N N . TYR A 1 87 ? -54.277 19.903 14.148 1.00 28.11 87 TYR A N 1
ATOM 674 C CA . TYR A 1 87 ? -54.611 18.560 13.615 1.00 28.11 87 TYR A CA 1
ATOM 675 C C . TYR A 1 87 ? -54.978 18.331 12.125 1.00 28.11 87 TYR A C 1
ATOM 677 O O . TYR A 1 87 ? -56.117 18.484 11.710 1.00 28.11 87 TYR A O 1
ATOM 685 N N . GLY A 1 88 ? -54.035 17.685 11.419 1.00 28.58 88 GLY A N 1
ATOM 686 C CA . GLY A 1 88 ? -54.231 16.362 10.796 1.00 28.58 88 GLY A CA 1
ATOM 687 C C . GLY A 1 88 ? -54.956 16.238 9.446 1.00 28.58 88 GLY A C 1
ATOM 688 O O . GLY A 1 88 ? -56.122 16.587 9.326 1.00 28.58 88 GLY A O 1
ATOM 689 N N . GLN A 1 89 ? -54.310 15.555 8.487 1.00 32.44 89 GLN A N 1
ATOM 690 C CA . GLN A 1 89 ? -54.877 14.390 7.777 1.00 32.44 89 GLN A CA 1
ATOM 691 C C . GLN A 1 89 ? -53.853 13.708 6.850 1.00 32.44 89 GLN A C 1
ATOM 693 O O . GLN A 1 89 ? -52.915 14.334 6.363 1.00 32.44 89 GLN A O 1
ATOM 698 N N . SER A 1 90 ? -54.048 12.406 6.622 1.00 42.09 90 SER A N 1
ATOM 699 C CA . SER A 1 90 ? -53.275 11.564 5.703 1.00 42.09 90 SER A CA 1
ATOM 700 C C . SER A 1 90 ? -54.155 11.159 4.522 1.00 42.09 90 SER A C 1
ATOM 702 O O . SER A 1 90 ? -55.137 10.453 4.730 1.00 42.09 90 SER A O 1
ATOM 704 N N . MET A 1 91 ? -53.758 11.531 3.304 1.00 29.77 91 MET A N 1
ATOM 705 C CA . MET A 1 91 ? -54.250 11.026 2.011 1.00 29.77 91 MET A CA 1
ATOM 706 C C . MET A 1 91 ? -53.066 11.115 1.020 1.00 29.77 91 MET A C 1
ATOM 708 O O . MET A 1 91 ? -52.284 12.056 1.113 1.00 29.77 91 MET A O 1
ATOM 712 N N . GLY A 1 92 ? -52.833 10.223 0.057 1.00 23.64 92 GLY A N 1
ATOM 713 C CA . GLY A 1 92 ? -53.579 9.021 -0.314 1.00 23.64 92 GLY A CA 1
ATOM 714 C C . GLY A 1 92 ? -53.661 8.849 -1.840 1.00 23.64 92 GLY A C 1
ATOM 715 O O . GLY A 1 92 ? -54.597 9.358 -2.430 1.00 23.64 92 GLY A O 1
ATOM 716 N N . TYR A 1 93 ? -52.716 8.097 -2.425 1.00 26.41 93 TYR A N 1
ATOM 717 C CA . TYR A 1 93 ? -52.772 7.347 -3.704 1.00 26.41 93 TYR A CA 1
ATOM 718 C C . TYR A 1 93 ? -53.189 7.965 -5.067 1.00 26.41 93 TYR A C 1
ATOM 720 O O . TYR A 1 93 ? -54.157 8.703 -5.195 1.00 26.41 93 TYR A O 1
ATOM 728 N N . ASN A 1 94 ? -52.570 7.354 -6.103 1.00 32.06 94 ASN A N 1
ATOM 729 C CA . ASN A 1 94 ? -53.044 7.137 -7.489 1.00 32.06 94 ASN A CA 1
ATOM 730 C C . ASN A 1 94 ? -53.034 8.329 -8.484 1.00 32.06 94 ASN A C 1
ATOM 732 O O . ASN A 1 94 ? -52.968 9.477 -8.070 1.00 32.06 94 ASN A O 1
ATOM 736 N N . GLN A 1 95 ? -53.030 8.135 -9.820 1.00 29.39 95 GLN A N 1
ATOM 737 C CA . GLN A 1 95 ? -53.056 6.911 -10.670 1.00 29.39 95 GLN A CA 1
ATOM 738 C C . GLN A 1 95 ? -51.857 6.837 -11.662 1.00 29.39 95 GLN A C 1
ATOM 740 O O . GLN A 1 95 ? -51.124 7.806 -11.833 1.00 29.39 95 GLN A O 1
ATOM 745 N N . SER A 1 96 ? -51.689 5.701 -12.364 1.00 38.16 96 SER A N 1
ATOM 746 C CA . SER A 1 96 ? -50.896 5.577 -13.609 1.00 38.16 96 SER A CA 1
ATOM 747 C C . SER A 1 96 ? -51.744 5.885 -14.854 1.00 38.16 96 SER A C 1
ATOM 749 O O . SER A 1 96 ? -52.925 5.549 -14.852 1.00 38.16 96 SER A O 1
ATOM 751 N N . MET A 1 97 ? -51.134 6.354 -15.946 1.00 27.92 97 MET A N 1
ATOM 752 C CA . MET A 1 97 ? -51.677 6.288 -17.317 1.00 27.92 97 MET A CA 1
ATOM 753 C C . MET A 1 97 ? -50.532 5.940 -18.281 1.00 27.92 97 MET A C 1
ATOM 755 O O . MET A 1 97 ? -49.407 6.396 -18.077 1.00 27.92 97 MET A O 1
ATOM 759 N N . GLY A 1 98 ? -50.791 5.129 -19.309 1.00 25.27 98 GLY A N 1
ATOM 760 C CA . GLY A 1 98 ? -49.759 4.653 -20.240 1.00 25.27 98 GLY A CA 1
ATOM 761 C C . GLY A 1 98 ? -50.275 4.384 -21.656 1.00 25.27 98 GLY A C 1
ATOM 762 O O . GLY A 1 98 ? -51.432 4.664 -21.953 1.00 25.27 98 GLY A O 1
ATOM 763 N N . TYR A 1 99 ? -49.407 3.774 -22.476 1.00 24.30 99 TYR A N 1
ATOM 764 C CA . T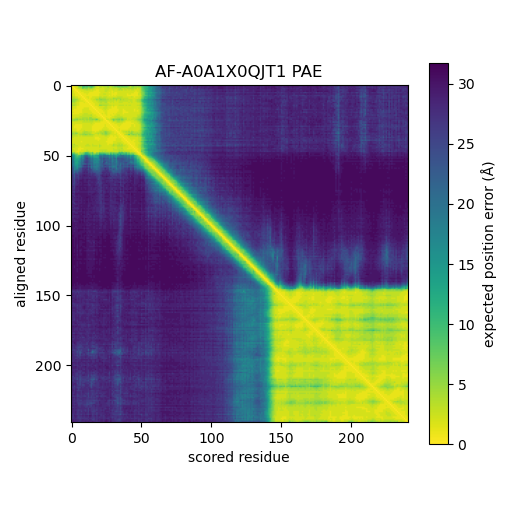YR A 1 99 ? -49.573 3.463 -23.910 1.00 24.30 99 TYR A CA 1
ATOM 765 C C . TYR A 1 99 ? -49.535 4.701 -24.848 1.00 24.30 99 TYR A C 1
ATOM 767 O O . TYR A 1 99 ? -49.876 5.806 -24.449 1.00 24.30 99 TYR A O 1
ATOM 775 N N . ASN A 1 100 ? -49.056 4.601 -26.098 1.00 29.00 100 ASN A N 1
ATOM 776 C CA . ASN A 1 100 ? -49.005 3.402 -26.944 1.00 29.00 100 ASN A CA 1
ATOM 777 C C . ASN A 1 100 ? -47.728 3.235 -27.810 1.00 29.00 100 ASN A C 1
ATOM 779 O O . ASN A 1 100 ? -46.821 4.061 -27.798 1.00 29.00 100 ASN A O 1
ATOM 783 N N . GLN A 1 101 ? -47.669 2.098 -28.506 1.00 28.16 101 GLN A N 1
ATOM 784 C CA . GLN A 1 101 ? -46.517 1.488 -29.182 1.00 28.16 101 GLN A CA 1
ATOM 785 C C . GLN A 1 101 ? -46.069 2.177 -30.487 1.00 28.16 101 GLN A C 1
ATOM 787 O O . GLN A 1 101 ? -46.882 2.728 -31.223 1.00 28.16 101 GLN A O 1
ATOM 792 N N . SER A 1 102 ? -44.800 1.966 -30.860 1.00 27.83 102 SER A N 1
ATOM 793 C CA . SER A 1 102 ? -44.420 1.692 -32.255 1.00 27.83 102 SER A CA 1
ATOM 794 C C . SER A 1 102 ? -43.238 0.713 -32.300 1.00 27.83 102 SER A C 1
ATOM 796 O O . SER A 1 102 ? -42.474 0.610 -31.338 1.00 27.83 102 SER A O 1
ATOM 798 N N . VAL A 1 103 ? -43.135 -0.064 -33.379 1.00 29.45 103 VAL A N 1
ATOM 799 C CA . VAL A 1 103 ? -42.336 -1.299 -33.461 1.00 29.45 103 VAL A CA 1
ATOM 800 C C . VAL A 1 103 ? -41.091 -1.116 -34.330 1.00 29.45 103 VAL A C 1
ATOM 802 O O . VAL A 1 103 ? -41.181 -0.597 -35.435 1.00 29.45 103 VAL A O 1
ATOM 805 N N . GLY A 1 104 ? -39.966 -1.677 -33.870 1.00 24.72 104 GLY A N 1
ATOM 806 C CA . GLY A 1 104 ? -38.847 -2.097 -34.721 1.00 24.72 104 GLY A CA 1
ATOM 807 C C . GLY A 1 104 ? -37.792 -1.034 -35.043 1.00 24.72 104 GLY A C 1
ATOM 808 O O . GLY A 1 104 ? -38.003 -0.161 -35.871 1.00 24.72 104 GLY A O 1
ATOM 809 N N . TYR A 1 105 ? -36.593 -1.180 -34.477 1.00 24.48 105 TYR A N 1
ATOM 810 C CA . TYR A 1 105 ? -35.498 -1.893 -35.152 1.00 24.48 105 TYR A CA 1
ATOM 811 C C . TYR A 1 105 ? -34.441 -2.307 -34.117 1.00 24.48 105 TYR A C 1
ATOM 813 O O . TYR A 1 105 ? -34.242 -1.635 -33.107 1.00 24.48 105 TYR A O 1
ATOM 821 N N . ALA A 1 106 ? -33.808 -3.463 -34.323 1.00 32.69 106 ALA A N 1
ATOM 822 C CA . ALA A 1 106 ? -32.943 -4.072 -33.320 1.00 32.69 106 ALA A CA 1
ATOM 823 C C . ALA A 1 106 ? -31.548 -3.430 -33.267 1.00 32.69 106 ALA A C 1
ATOM 825 O O . ALA A 1 106 ? -30.843 -3.386 -34.271 1.00 32.69 106 ALA A O 1
ATOM 826 N N . ASN A 1 107 ? -31.111 -3.048 -32.066 1.00 30.44 107 ASN A N 1
ATOM 827 C CA . ASN A 1 107 ? -29.735 -3.263 -31.620 1.00 30.44 107 ASN A CA 1
ATOM 828 C C . ASN A 1 107 ? -29.700 -3.337 -30.087 1.00 30.44 107 ASN A C 1
ATOM 830 O O . ASN A 1 107 ? -30.341 -2.549 -29.393 1.00 30.44 107 ASN A O 1
ATOM 834 N N . HIS A 1 108 ? -29.022 -4.353 -29.556 1.00 31.33 108 HIS A N 1
ATOM 835 C CA . HIS A 1 108 ? -29.240 -4.811 -28.186 1.00 31.33 108 HIS A CA 1
ATOM 836 C C . HIS A 1 108 ? -28.511 -3.939 -27.154 1.00 31.33 108 HIS A C 1
ATOM 838 O O . HIS A 1 108 ? -27.311 -4.087 -26.941 1.00 31.33 108 HIS A O 1
ATOM 844 N N . SER A 1 109 ? -29.267 -3.104 -26.440 1.00 36.47 109 SER A N 1
ATOM 845 C CA . SER A 1 109 ? -28.864 -2.560 -25.140 1.00 36.47 109 SER A CA 1
ATOM 846 C C . SER A 1 109 ? -29.984 -2.787 -24.127 1.00 36.47 109 SER A C 1
ATOM 848 O O . SER A 1 109 ? -30.914 -1.994 -24.009 1.00 36.47 109 SER A O 1
ATOM 850 N N . LEU A 1 110 ? -29.907 -3.911 -23.413 1.00 28.98 110 LEU A N 1
ATOM 851 C CA . LEU A 1 110 ? -30.702 -4.182 -22.217 1.00 28.98 110 LEU A CA 1
ATOM 852 C C . LEU A 1 110 ? -29.773 -4.792 -21.168 1.00 28.98 110 LEU A C 1
ATOM 854 O O . LEU A 1 110 ? -29.134 -5.816 -21.403 1.00 28.98 110 LEU A O 1
ATOM 858 N N . GLY A 1 111 ? -29.654 -4.104 -20.034 1.00 27.53 111 GLY A N 1
ATOM 859 C CA . GLY A 1 111 ? -28.739 -4.482 -18.963 1.00 27.53 111 GLY A CA 1
ATOM 860 C C . GLY A 1 111 ? -29.249 -5.647 -18.118 1.00 27.53 111 GLY A C 1
ATOM 861 O O . GLY A 1 111 ? -30.412 -6.038 -18.194 1.00 27.53 111 GLY A O 1
ATOM 862 N N . TYR A 1 112 ? -28.378 -6.145 -17.240 1.00 24.09 112 TYR A N 1
ATOM 863 C CA . TYR A 1 112 ? -28.759 -7.085 -16.191 1.00 24.09 112 TYR A CA 1
ATOM 864 C C . TYR A 1 112 ? -28.594 -6.466 -14.807 1.00 24.09 112 TYR A C 1
ATOM 866 O O . TYR A 1 112 ? -27.495 -6.194 -14.333 1.00 24.09 112 TYR A O 1
ATOM 874 N N . ASN A 1 113 ? -29.734 -6.291 -14.149 1.00 31.64 113 ASN A N 1
ATOM 875 C CA . ASN A 1 113 ? -29.830 -6.084 -12.717 1.00 31.64 113 ASN A CA 1
ATOM 876 C C . ASN A 1 113 ? -29.636 -7.440 -12.016 1.00 31.64 113 ASN A C 1
ATOM 878 O O . ASN A 1 113 ? -30.423 -8.355 -12.264 1.00 31.64 113 ASN A O 1
ATOM 882 N N . ARG A 1 114 ? -28.620 -7.573 -11.152 1.00 26.58 114 ARG A N 1
ATOM 883 C CA . ARG A 1 114 ? -28.599 -8.538 -10.036 1.00 26.58 114 ARG A CA 1
ATOM 884 C C . ARG A 1 114 ? -27.431 -8.272 -9.089 1.00 26.58 114 ARG A C 1
ATOM 886 O O . ARG A 1 114 ? -26.272 -8.411 -9.467 1.00 26.58 114 ARG A O 1
ATOM 893 N N . SER A 1 115 ? -27.750 -8.013 -7.825 1.00 39.47 115 SER A N 1
ATOM 894 C CA . SER A 1 115 ? -26.820 -8.264 -6.725 1.00 39.47 115 SER A CA 1
ATOM 895 C C . SER A 1 115 ? -26.466 -9.752 -6.696 1.00 39.47 115 SER A C 1
ATOM 897 O O . SER A 1 115 ? -27.355 -10.594 -6.566 1.00 39.47 115 SER A O 1
ATOM 899 N N . VAL A 1 116 ? -25.177 -10.079 -6.762 1.00 27.84 116 VAL A N 1
ATOM 900 C CA . VAL A 1 116 ? -24.648 -11.396 -6.388 1.00 27.84 116 VAL A CA 1
ATOM 901 C C . VAL A 1 116 ? -23.474 -11.140 -5.455 1.00 27.84 116 VAL A C 1
ATOM 903 O O . VAL A 1 116 ? -22.587 -10.351 -5.773 1.00 27.84 116 VAL A O 1
ATOM 906 N N . GLY A 1 117 ? -23.522 -11.725 -4.259 1.00 23.33 117 GLY A N 1
ATOM 907 C CA . GLY A 1 117 ? -22.554 -11.429 -3.208 1.00 23.33 117 GLY A CA 1
ATOM 908 C C . GLY A 1 117 ? -21.141 -11.883 -3.564 1.00 23.33 117 GLY A C 1
ATOM 909 O O . GLY A 1 117 ? -20.954 -12.934 -4.177 1.00 23.33 117 GLY A O 1
ATOM 910 N N . TYR A 1 118 ? -20.147 -11.125 -3.099 1.00 25.11 118 TYR A N 1
ATOM 911 C CA . TYR A 1 118 ? -18.773 -11.605 -2.995 1.00 25.11 118 TYR A CA 1
ATOM 912 C C . TYR A 1 118 ? -18.735 -12.766 -2.006 1.00 25.11 118 TYR A C 1
ATOM 914 O O . TYR A 1 118 ? -18.639 -12.563 -0.798 1.00 25.11 118 TYR A O 1
ATOM 922 N N . ASN A 1 119 ? -18.843 -13.990 -2.515 1.00 31.08 119 ASN A N 1
ATOM 923 C CA . ASN A 1 119 ? -18.558 -15.167 -1.719 1.00 31.08 119 ASN A CA 1
ATOM 924 C C . ASN A 1 119 ? -17.980 -16.293 -2.579 1.00 31.08 119 ASN A C 1
ATOM 926 O O . ASN A 1 119 ? -18.709 -17.067 -3.199 1.00 31.08 119 ASN A O 1
ATOM 930 N N . ARG A 1 120 ? -16.647 -16.343 -2.595 1.00 33.25 120 ARG A N 1
ATOM 931 C CA . ARG A 1 120 ? -15.841 -17.567 -2.517 1.00 33.25 120 ARG A CA 1
ATOM 932 C C . ARG A 1 120 ? -14.410 -17.179 -2.144 1.00 33.25 120 ARG A C 1
ATOM 934 O O . ARG A 1 120 ? -13.561 -16.977 -3.006 1.00 33.25 120 ARG A O 1
ATOM 941 N N . SER A 1 121 ? -14.141 -17.140 -0.841 1.00 40.22 121 SER A N 1
ATOM 942 C CA . SER A 1 121 ? -12.873 -17.696 -0.360 1.00 40.22 121 SER A CA 1
ATOM 943 C C . SER A 1 121 ? -12.784 -19.155 -0.815 1.00 40.22 121 SER A C 1
ATOM 945 O O . SER A 1 121 ? -13.820 -19.815 -0.911 1.00 40.22 121 SER A O 1
ATOM 947 N N . MET A 1 122 ? -11.570 -19.650 -1.057 1.00 29.11 122 MET A N 1
ATOM 948 C CA . MET A 1 122 ? -11.083 -21.001 -0.714 1.00 29.11 122 MET A CA 1
ATOM 949 C C . MET A 1 122 ? -9.755 -21.251 -1.435 1.00 29.11 122 MET A C 1
ATOM 951 O O . MET A 1 122 ? -9.659 -21.013 -2.636 1.00 29.11 122 MET A O 1
ATOM 955 N N . GLY A 1 123 ? -8.764 -21.784 -0.714 1.00 23.05 123 GLY A N 1
ATOM 956 C CA . GLY A 1 123 ? -7.517 -22.269 -1.314 1.00 23.05 123 GLY A CA 1
ATOM 957 C C . GLY A 1 123 ? -6.234 -21.668 -0.743 1.00 23.05 123 GLY A C 1
ATOM 958 O O . GLY A 1 123 ? -5.397 -21.196 -1.504 1.00 23.05 123 GLY A O 1
ATOM 959 N N . TYR A 1 124 ? -6.035 -21.735 0.578 1.00 34.59 124 TYR A N 1
ATOM 960 C CA . TYR A 1 124 ? -4.666 -21.723 1.096 1.00 34.59 124 TYR A CA 1
ATOM 961 C C . TYR A 1 124 ? -3.950 -22.991 0.622 1.00 34.59 124 TYR A C 1
ATOM 963 O O . TYR A 1 124 ? -4.234 -24.085 1.106 1.00 34.59 124 TYR A O 1
ATOM 971 N N . THR A 1 125 ? -2.961 -22.826 -0.246 1.00 26.23 125 THR A N 1
ATOM 972 C CA . THR A 1 125 ? -1.814 -23.734 -0.317 1.00 26.23 125 THR A CA 1
ATOM 973 C C . THR A 1 125 ? -0.556 -22.890 -0.290 1.00 26.23 125 THR A C 1
ATOM 975 O O . THR A 1 125 ? -0.223 -22.231 -1.273 1.00 26.23 125 THR A O 1
ATOM 978 N N . ASN A 1 126 ? 0.144 -22.925 0.845 1.00 38.44 126 ASN A N 1
ATOM 979 C CA . ASN A 1 126 ? 1.531 -22.489 0.919 1.00 38.44 126 ASN A CA 1
ATOM 980 C C . ASN A 1 126 ? 2.345 -23.275 -0.114 1.00 38.44 126 ASN A C 1
ATOM 982 O O . ASN A 1 126 ? 2.489 -24.489 0.019 1.00 38.44 126 ASN A O 1
ATOM 986 N N . GLN A 1 127 ? 2.927 -22.581 -1.087 1.00 29.34 127 GLN A N 1
ATOM 987 C CA . GLN A 1 127 ? 4.146 -23.037 -1.748 1.00 29.34 127 GLN A CA 1
ATOM 988 C C . GLN A 1 127 ? 5.157 -21.898 -1.733 1.00 29.34 127 GLN A C 1
ATOM 990 O O . GLN A 1 127 ? 5.302 -21.125 -2.677 1.00 29.34 127 GLN A O 1
ATOM 995 N N . SER A 1 128 ? 5.853 -21.800 -0.603 1.00 33.66 128 SER A N 1
ATOM 996 C CA . SER A 1 128 ? 7.078 -21.025 -0.505 1.00 33.66 128 SER A CA 1
ATOM 997 C C . SER A 1 128 ? 8.156 -21.673 -1.374 1.00 33.66 128 SER A C 1
ATOM 999 O O . SER A 1 128 ? 8.529 -22.814 -1.129 1.00 33.66 128 SER A O 1
ATOM 1001 N N . VAL A 1 129 ? 8.694 -20.884 -2.308 1.00 39.72 129 VAL A N 1
ATOM 1002 C CA . VAL A 1 129 ? 9.998 -21.048 -2.979 1.00 39.72 129 VAL A CA 1
ATOM 1003 C C . VAL A 1 129 ? 10.183 -22.287 -3.873 1.00 39.72 129 VAL A C 1
ATOM 1005 O O . VAL A 1 129 ? 10.335 -23.414 -3.416 1.00 39.72 129 VAL A O 1
ATOM 1008 N N . GLY A 1 130 ? 10.354 -22.026 -5.173 1.00 23.17 130 GLY A N 1
ATOM 1009 C CA . GLY A 1 130 ? 10.876 -22.987 -6.146 1.00 23.17 130 GLY A CA 1
ATOM 1010 C C . GLY A 1 130 ? 11.410 -22.290 -7.398 1.00 23.17 130 GLY A C 1
ATOM 1011 O O . GLY A 1 130 ? 10.668 -22.077 -8.352 1.00 23.17 130 GLY A O 1
ATOM 1012 N N . TYR A 1 131 ? 12.698 -21.931 -7.406 1.00 42.78 131 TYR A N 1
ATOM 1013 C CA . TYR A 1 131 ? 13.400 -21.530 -8.631 1.00 42.78 131 TYR A CA 1
ATOM 1014 C C . TYR A 1 131 ? 13.625 -22.764 -9.520 1.00 42.78 131 TYR A C 1
ATOM 1016 O O . TYR A 1 131 ? 14.648 -23.433 -9.385 1.00 42.78 131 TYR A O 1
ATOM 1024 N N . THR A 1 132 ? 12.722 -23.034 -10.464 1.00 29.83 132 THR A N 1
ATOM 1025 C CA . THR A 1 132 ? 13.019 -23.940 -11.587 1.00 29.83 132 THR A CA 1
ATOM 1026 C C . THR A 1 132 ? 12.222 -23.544 -12.824 1.00 29.83 132 THR A C 1
ATOM 1028 O O . THR A 1 132 ? 11.012 -23.343 -12.754 1.00 29.83 132 THR A O 1
ATOM 1031 N N . GLY A 1 133 ? 12.891 -23.431 -13.973 1.00 39.12 133 GLY A N 1
ATOM 1032 C CA . GLY A 1 133 ? 12.226 -23.129 -15.240 1.00 39.12 133 GLY A CA 1
ATOM 1033 C C . GLY A 1 133 ? 11.337 -24.283 -15.713 1.00 39.12 133 GLY A C 1
ATOM 1034 O O . GLY A 1 133 ? 11.748 -25.441 -15.681 1.00 39.12 133 GLY A O 1
ATOM 1035 N N . GLY A 1 134 ? 10.140 -23.957 -16.196 1.00 27.95 134 GLY A N 1
ATOM 1036 C CA . GLY A 1 134 ? 9.214 -24.907 -16.805 1.00 27.95 134 GLY A CA 1
ATOM 1037 C C . GLY A 1 134 ? 8.209 -24.176 -17.687 1.00 27.95 134 GLY A C 1
ATOM 1038 O O . GLY A 1 134 ? 7.505 -23.285 -17.218 1.00 27.95 134 GLY A O 1
ATOM 1039 N N . ASN A 1 135 ? 8.158 -24.531 -18.973 1.00 41.50 135 ASN A N 1
ATOM 1040 C CA . ASN A 1 135 ? 7.146 -24.014 -19.889 1.00 41.50 135 ASN A CA 1
ATOM 1041 C C . ASN A 1 135 ? 5.767 -24.538 -19.478 1.00 41.50 135 ASN A C 1
ATOM 1043 O O . ASN A 1 135 ? 5.548 -25.747 -19.500 1.00 41.50 135 ASN A O 1
ATOM 1047 N N . TYR A 1 136 ? 4.828 -23.634 -19.210 1.00 37.72 136 TYR A N 1
ATOM 1048 C CA . TYR A 1 136 ? 3.409 -23.961 -19.117 1.00 37.72 136 TYR A CA 1
ATOM 1049 C C . TYR A 1 136 ? 2.633 -23.152 -20.154 1.00 37.72 136 TYR A C 1
ATOM 1051 O O . TYR A 1 136 ? 2.362 -21.967 -19.971 1.00 37.72 136 TYR A O 1
ATOM 1059 N N . GLN A 1 137 ? 2.249 -23.814 -21.247 1.00 48.75 137 GLN A N 1
ATOM 1060 C CA . GLN A 1 137 ? 0.988 -23.471 -21.893 1.00 48.75 137 GLN A CA 1
ATOM 1061 C C . GLN A 1 137 ? -0.131 -24.084 -21.050 1.00 48.75 137 GLN A C 1
ATOM 1063 O O . GLN A 1 137 ? -0.103 -25.282 -20.778 1.00 48.75 137 GLN A O 1
ATOM 1068 N N . SER A 1 138 ? -1.117 -23.279 -20.666 1.00 40.19 138 SER A N 1
ATOM 1069 C CA . SER A 1 138 ? -2.370 -23.773 -20.095 1.00 40.19 138 SER A CA 1
ATOM 1070 C C . SER A 1 138 ? -3.537 -22.895 -20.546 1.00 40.19 138 SER A C 1
ATOM 1072 O O . SER A 1 138 ? -3.717 -21.782 -20.058 1.00 40.19 138 SER A O 1
ATOM 1074 N N . ASP A 1 139 ? -4.274 -23.444 -21.506 1.00 37.69 139 ASP A N 1
ATOM 1075 C CA . ASP A 1 139 ? -5.712 -23.342 -21.765 1.00 37.69 139 ASP A CA 1
ATOM 1076 C C . ASP A 1 139 ? -6.444 -21.988 -21.788 1.00 37.69 139 ASP A C 1
ATOM 1078 O O . ASP A 1 139 ? -6.541 -21.220 -20.832 1.00 37.69 139 ASP A O 1
ATOM 1082 N N . ASN A 1 140 ? -7.112 -21.778 -22.926 1.00 43.34 140 ASN A N 1
ATOM 1083 C CA . ASN A 1 140 ? -8.019 -20.670 -23.187 1.00 43.34 140 ASN A CA 1
ATOM 1084 C C . ASN A 1 140 ? -9.335 -20.790 -22.391 1.00 43.34 140 ASN A C 1
ATOM 1086 O O . ASN A 1 140 ? -10.327 -21.307 -22.904 1.00 43.34 140 ASN A O 1
ATOM 1090 N N . LEU A 1 141 ? -9.394 -20.191 -21.200 1.00 39.03 141 LEU A N 1
ATOM 1091 C CA . LEU A 1 141 ? -10.628 -19.565 -20.704 1.00 39.03 141 LEU A CA 1
ATOM 1092 C C . LEU A 1 141 ? -10.435 -18.044 -20.667 1.00 39.03 141 LEU A C 1
ATOM 1094 O O . LEU A 1 141 ? -9.763 -17.496 -19.795 1.00 39.03 141 LEU A O 1
ATOM 1098 N N . THR A 1 142 ? -11.022 -17.347 -21.640 1.00 44.06 142 THR A N 1
ATOM 1099 C CA . THR A 1 142 ? -10.824 -15.912 -21.900 1.00 44.06 142 THR A CA 1
ATOM 1100 C C . THR A 1 142 ? -11.607 -14.985 -20.963 1.00 44.06 142 THR A C 1
ATOM 1102 O O . THR A 1 142 ? -12.350 -14.102 -21.385 1.00 44.06 142 THR A O 1
ATOM 1105 N N . THR A 1 143 ? -11.317 -15.079 -19.670 1.00 44.81 143 THR A N 1
ATOM 1106 C CA . THR A 1 143 ? -11.223 -13.895 -18.806 1.00 44.81 143 THR A CA 1
ATOM 1107 C C . THR A 1 143 ? -9.777 -13.796 -18.352 1.00 44.81 143 THR A C 1
ATOM 1109 O O . THR A 1 143 ? -9.379 -14.448 -17.391 1.00 44.81 143 THR A O 1
ATOM 1112 N N . LYS A 1 144 ? -8.970 -12.997 -19.071 1.00 51.06 144 LYS A N 1
ATOM 1113 C CA . LYS A 1 144 ? -7.554 -12.757 -18.750 1.00 51.06 144 LYS A CA 1
ATOM 1114 C C . LYS A 1 144 ? -7.473 -12.243 -17.310 1.00 51.06 144 LYS A C 1
ATOM 1116 O O . LYS A 1 144 ? -7.766 -11.077 -17.051 1.00 51.06 144 LYS A O 1
ATOM 1121 N N . LYS A 1 145 ? -7.145 -13.129 -16.364 1.00 62.88 145 LYS A N 1
ATOM 1122 C CA . LYS A 1 145 ? -7.016 -12.781 -14.950 1.00 62.88 145 LYS A CA 1
ATOM 1123 C C . LYS A 1 145 ? -5.815 -11.852 -14.840 1.00 62.88 145 LYS A C 1
ATOM 1125 O O . LYS A 1 145 ? -4.681 -12.293 -14.993 1.00 62.88 145 LYS A O 1
ATOM 1130 N N . ASN A 1 146 ? -6.082 -10.565 -14.644 1.00 76.69 146 ASN A N 1
ATOM 1131 C CA . ASN A 1 146 ? -5.031 -9.574 -14.470 1.00 76.69 146 ASN A CA 1
ATOM 1132 C C . ASN A 1 146 ? -4.132 -9.975 -13.293 1.00 76.69 146 ASN A C 1
ATOM 1134 O O . ASN A 1 146 ? -4.613 -10.521 -12.295 1.00 76.69 146 ASN A O 1
ATOM 1138 N N . SER A 1 147 ? -2.834 -9.700 -13.424 1.00 88.38 147 SER A N 1
ATOM 1139 C CA . SER A 1 147 ? -1.846 -9.988 -12.388 1.00 88.38 147 SER A CA 1
ATOM 1140 C C . SER A 1 147 ? -2.223 -9.358 -11.045 1.00 88.38 147 SER A C 1
ATOM 1142 O O . SER A 1 147 ? -2.844 -8.293 -10.997 1.00 88.38 147 SER A O 1
ATOM 1144 N N . LEU A 1 148 ? -1.756 -9.955 -9.943 1.00 91.06 148 LEU A N 1
ATOM 1145 C CA . LEU A 1 148 ? -1.826 -9.345 -8.608 1.00 91.06 148 LEU A CA 1
ATOM 1146 C C . LEU A 1 148 ? -1.158 -7.957 -8.582 1.00 91.06 148 LEU A C 1
ATOM 1148 O O . LEU A 1 148 ? -1.551 -7.083 -7.808 1.00 91.06 148 LEU A O 1
ATOM 1152 N N . PHE A 1 149 ? -0.200 -7.730 -9.482 1.00 93.56 149 PHE A N 1
ATOM 1153 C CA . PHE A 1 149 ? 0.553 -6.487 -9.622 1.00 93.56 149 PHE A CA 1
ATOM 1154 C C . PHE A 1 149 ? -0.018 -5.528 -10.679 1.00 93.56 149 PHE A C 1
ATOM 1156 O O . PHE A 1 149 ? 0.542 -4.458 -10.892 1.00 93.56 149 PHE A O 1
ATOM 1163 N N . PHE A 1 150 ? -1.127 -5.867 -11.343 1.00 93.25 150 PHE A N 1
ATOM 1164 C CA . PHE A 1 150 ? -1.701 -5.041 -12.408 1.00 93.25 150 PHE A CA 1
ATOM 1165 C C . PHE A 1 150 ? -2.090 -3.638 -11.904 1.00 93.25 150 PHE A C 1
ATOM 1167 O O . PHE A 1 150 ? -2.791 -3.521 -10.903 1.00 93.25 150 PHE A O 1
ATOM 1174 N N . ASN A 1 151 ? -1.664 -2.585 -12.610 1.00 93.81 151 ASN A N 1
ATOM 1175 C CA . ASN A 1 151 ? -1.738 -1.162 -12.219 1.00 93.81 151 ASN A CA 1
ATOM 1176 C C . ASN A 1 151 ? -0.841 -0.731 -11.040 1.00 93.81 151 ASN A C 1
ATOM 1178 O O . ASN A 1 151 ? -0.849 0.447 -10.684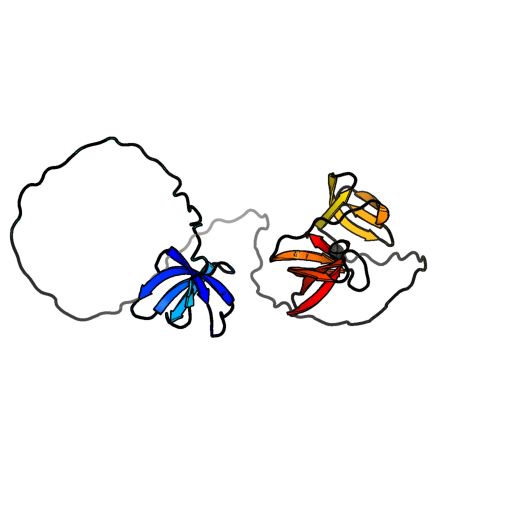 1.00 93.81 151 ASN A O 1
ATOM 1182 N N . ALA A 1 152 ? -0.025 -1.615 -10.456 1.00 95.56 152 ALA A N 1
ATOM 1183 C CA . ALA A 1 152 ? 0.990 -1.182 -9.497 1.00 95.56 152 ALA A CA 1
ATOM 1184 C C . ALA A 1 152 ? 1.979 -0.224 -10.183 1.00 95.56 152 ALA A C 1
ATOM 1186 O O . ALA A 1 152 ? 2.373 -0.454 -11.327 1.00 95.56 152 ALA A O 1
ATOM 1187 N N . VAL A 1 153 ? 2.373 0.853 -9.508 1.00 96.62 153 VAL A N 1
ATOM 1188 C CA . VAL A 1 153 ? 3.234 1.895 -10.088 1.00 96.62 153 VAL A CA 1
ATOM 1189 C C . VAL A 1 153 ? 4.669 1.708 -9.612 1.00 96.62 153 VAL A C 1
ATOM 1191 O O . VAL A 1 153 ? 4.902 1.484 -8.428 1.00 96.62 153 VAL A O 1
ATOM 1194 N N . ILE A 1 154 ? 5.641 1.842 -10.507 1.00 96.62 154 ILE A N 1
ATOM 1195 C CA . ILE A 1 154 ? 7.077 1.817 -10.196 1.00 96.62 154 ILE A CA 1
ATOM 1196 C C . ILE A 1 154 ? 7.787 3.021 -10.816 1.00 96.62 154 ILE A C 1
ATOM 1198 O O . ILE A 1 154 ? 7.252 3.672 -11.713 1.00 96.62 154 ILE A O 1
ATOM 1202 N N . LEU A 1 155 ? 9.006 3.293 -10.359 1.00 96.19 155 LEU A N 1
ATOM 1203 C CA . LEU A 1 155 ? 9.915 4.291 -10.914 1.00 96.19 155 LEU A CA 1
ATOM 1204 C C . LEU A 1 155 ? 11.157 3.604 -11.495 1.00 96.19 155 LEU A C 1
ATOM 1206 O O . LEU A 1 155 ? 11.812 2.827 -10.800 1.00 96.19 155 LEU A O 1
ATOM 1210 N N . VAL A 1 156 ? 11.505 3.926 -12.742 1.00 95.56 156 VAL A N 1
ATOM 1211 C CA . VAL A 1 156 ? 12.762 3.512 -13.394 1.00 95.56 156 VAL A CA 1
ATOM 1212 C C . VAL A 1 156 ? 13.408 4.752 -13.996 1.00 95.56 156 VAL A C 1
ATOM 1214 O O . VAL A 1 156 ? 12.770 5.457 -14.781 1.00 95.56 156 VAL A O 1
ATOM 1217 N N . ASP A 1 157 ? 14.640 5.057 -13.586 1.00 91.69 157 ASP A N 1
ATOM 1218 C CA . ASP A 1 157 ? 15.385 6.256 -14.002 1.00 91.69 157 ASP A CA 1
ATOM 1219 C C . ASP A 1 157 ? 14.557 7.556 -13.867 1.00 91.69 157 ASP A C 1
ATOM 1221 O O . ASP A 1 157 ? 14.524 8.403 -14.758 1.00 91.69 157 ASP A O 1
ATOM 1225 N N . GLY A 1 158 ? 13.800 7.677 -12.768 1.00 90.75 158 GLY A N 1
ATOM 1226 C CA . GLY A 1 158 ? 12.902 8.807 -12.482 1.00 90.75 158 GLY A CA 1
ATOM 1227 C C . GLY A 1 158 ? 11.555 8.804 -13.225 1.00 90.75 158 GLY A C 1
ATOM 1228 O O . GLY A 1 158 ? 10.688 9.617 -12.909 1.00 90.75 158 GLY A O 1
ATOM 1229 N N . ASN A 1 159 ? 11.335 7.883 -14.167 1.00 94.31 159 ASN A N 1
ATOM 1230 C CA . ASN A 1 159 ? 10.104 7.785 -14.954 1.00 94.31 159 ASN A CA 1
ATOM 1231 C C . ASN A 1 159 ? 9.119 6.794 -14.321 1.00 94.31 159 ASN A C 1
ATOM 1233 O O . ASN A 1 159 ? 9.513 5.692 -13.936 1.00 94.31 159 ASN A O 1
ATOM 1237 N N . GLN A 1 160 ? 7.837 7.164 -14.230 1.00 95.75 160 GLN A N 1
ATOM 1238 C CA . GLN A 1 160 ? 6.796 6.279 -13.695 1.00 95.75 160 GLN A CA 1
ATOM 1239 C C . GLN A 1 160 ? 6.288 5.291 -14.749 1.00 95.75 160 GLN A C 1
ATOM 1241 O O . GLN A 1 160 ? 6.034 5.668 -15.894 1.00 95.75 160 GLN A O 1
ATOM 1246 N N . TYR A 1 161 ? 6.074 4.042 -14.335 1.00 96.38 161 TYR A N 1
ATOM 1247 C CA . TYR A 1 161 ? 5.461 2.997 -15.152 1.00 96.38 161 TYR A CA 1
ATOM 1248 C C . TYR A 1 161 ? 4.412 2.224 -14.352 1.00 96.38 161 TYR A C 1
ATOM 1250 O O . TYR A 1 161 ? 4.632 1.887 -13.192 1.00 96.38 161 TYR A O 1
ATOM 1258 N N . GLU A 1 162 ? 3.293 1.898 -14.996 1.00 96.38 162 GLU A N 1
ATOM 1259 C CA . GLU A 1 162 ? 2.295 0.959 -14.477 1.00 96.38 162 GLU A CA 1
ATOM 1260 C C . GLU A 1 162 ? 2.660 -0.475 -14.882 1.00 96.38 162 GLU A C 1
ATOM 1262 O O . GLU A 1 162 ? 3.039 -0.722 -16.034 1.00 96.38 162 GLU A O 1
ATOM 1267 N N . LEU A 1 163 ? 2.513 -1.427 -13.962 1.00 94.81 163 LEU A N 1
ATOM 1268 C CA . LEU A 1 163 ? 2.763 -2.846 -14.198 1.00 94.81 163 LEU A CA 1
ATOM 1269 C C . LEU A 1 163 ? 1.573 -3.542 -14.875 1.00 94.81 163 LEU A C 1
ATOM 1271 O O . LEU A 1 163 ? 0.410 -3.304 -14.544 1.00 94.81 163 LEU A O 1
ATOM 1275 N N . GLU A 1 164 ? 1.881 -4.421 -15.830 1.00 92.81 164 GLU A N 1
ATOM 1276 C CA . GLU A 1 164 ? 0.969 -5.464 -16.308 1.00 92.81 164 GLU A CA 1
ATOM 1277 C C . GLU A 1 164 ? 1.128 -6.730 -15.454 1.00 92.81 164 GLU A C 1
ATOM 1279 O O . GLU A 1 164 ? 0.121 -7.325 -15.071 1.00 92.81 164 GLU A O 1
ATOM 1284 N N . ASP A 1 165 ? 2.375 -7.125 -15.156 1.00 91.56 165 ASP A N 1
ATOM 1285 C CA . ASP A 1 165 ? 2.700 -8.371 -14.452 1.00 91.56 165 ASP A CA 1
ATOM 1286 C C . ASP A 1 165 ? 4.100 -8.347 -13.796 1.00 91.56 165 ASP A C 1
ATOM 1288 O O . ASP A 1 165 ? 4.900 -7.440 -14.040 1.00 91.56 165 ASP A O 1
ATOM 1292 N N . VAL A 1 166 ? 4.413 -9.367 -12.994 1.00 90.81 166 VAL A N 1
ATOM 1293 C CA . VAL A 1 166 ? 5.751 -9.651 -12.448 1.00 90.81 166 VAL A CA 1
ATOM 1294 C C . VAL A 1 166 ? 6.079 -11.114 -12.731 1.00 90.81 166 VAL A C 1
ATOM 1296 O O . VAL A 1 166 ? 5.340 -12.009 -12.331 1.00 90.81 166 VAL A O 1
ATOM 1299 N N . ILE A 1 167 ? 7.186 -11.354 -13.430 1.00 86.81 167 ILE A N 1
ATOM 1300 C CA . ILE A 1 167 ? 7.582 -12.668 -13.940 1.00 86.81 167 ILE A CA 1
ATOM 1301 C C . ILE A 1 167 ? 9.010 -12.943 -13.461 1.00 86.81 167 ILE A C 1
ATOM 1303 O O . ILE A 1 167 ? 9.972 -12.378 -13.981 1.00 86.81 167 ILE A O 1
ATOM 1307 N N . GLY A 1 168 ? 9.145 -13.803 -12.450 1.00 84.50 168 GLY A N 1
ATOM 1308 C CA . GLY A 1 168 ? 10.437 -14.114 -11.833 1.00 84.50 168 GLY A CA 1
ATOM 1309 C C . GLY A 1 168 ? 11.081 -12.888 -11.176 1.00 84.50 168 GLY A C 1
ATOM 1310 O O . GLY A 1 168 ? 10.508 -12.286 -10.270 1.00 84.50 168 GLY A O 1
ATOM 1311 N N . ASP A 1 169 ? 12.276 -12.529 -11.639 1.00 86.31 169 ASP A N 1
ATOM 1312 C CA . ASP A 1 169 ? 13.083 -11.384 -11.194 1.00 86.31 169 ASP A CA 1
ATOM 1313 C C . ASP A 1 169 ? 12.774 -10.073 -11.947 1.00 86.31 169 ASP A C 1
ATOM 1315 O O . ASP A 1 169 ? 13.410 -9.039 -11.706 1.00 86.31 169 ASP A O 1
ATOM 1319 N N . LYS A 1 170 ? 11.792 -10.094 -12.858 1.00 91.19 170 LYS A N 1
ATOM 1320 C CA . LYS A 1 170 ? 11.444 -8.959 -13.716 1.00 91.19 170 LYS A CA 1
ATOM 1321 C C . LYS A 1 170 ? 10.023 -8.480 -13.508 1.00 91.19 170 LYS A C 1
ATOM 1323 O O . LYS A 1 170 ? 9.092 -9.250 -13.281 1.00 91.19 170 LYS A O 1
ATOM 1328 N N . VAL A 1 171 ? 9.848 -7.182 -13.700 1.00 93.25 171 VAL A N 1
ATOM 1329 C CA . VAL A 1 171 ? 8.543 -6.530 -13.755 1.00 93.25 171 VAL A CA 1
ATOM 1330 C C . VAL A 1 171 ? 8.228 -6.154 -15.199 1.00 93.25 171 VAL A C 1
ATOM 1332 O O . VAL A 1 171 ? 9.063 -5.566 -15.891 1.00 93.25 171 VAL A O 1
ATOM 1335 N N . LYS A 1 172 ? 7.023 -6.500 -15.656 1.00 94.31 172 LYS A N 1
ATOM 1336 C CA . LYS A 1 172 ? 6.519 -6.196 -16.995 1.00 94.31 172 LYS A CA 1
ATOM 1337 C C . LYS A 1 172 ? 5.530 -5.042 -16.909 1.00 94.31 172 LYS A C 1
ATOM 1339 O O . LYS A 1 172 ? 4.564 -5.097 -16.150 1.00 94.31 172 LYS A O 1
ATOM 1344 N N . THR A 1 173 ? 5.739 -3.996 -17.694 1.00 94.94 173 THR A N 1
ATOM 1345 C CA . THR A 1 173 ? 4.901 -2.791 -17.688 1.00 94.94 173 THR A CA 1
ATOM 1346 C C . THR A 1 173 ? 3.760 -2.865 -18.703 1.00 94.94 173 THR A C 1
ATOM 1348 O O . THR A 1 173 ? 3.836 -3.574 -19.707 1.00 94.94 173 THR A O 1
ATOM 1351 N N . ARG A 1 174 ? 2.710 -2.058 -18.504 1.00 93.06 174 ARG A N 1
ATOM 1352 C CA . ARG A 1 174 ? 1.552 -1.967 -19.419 1.00 93.06 174 ARG A CA 1
ATOM 1353 C C . ARG A 1 174 ? 1.894 -1.488 -20.835 1.00 93.06 174 ARG A C 1
ATOM 1355 O O . ARG A 1 174 ? 1.104 -1.705 -21.745 1.00 93.06 174 ARG A O 1
ATOM 1362 N N . ASN A 1 175 ? 3.055 -0.858 -21.033 1.00 91.25 175 ASN A N 1
ATOM 1363 C CA . ASN A 1 175 ? 3.589 -0.509 -22.355 1.00 91.25 175 ASN A CA 1
ATOM 1364 C C . ASN A 1 175 ? 4.556 -1.568 -22.930 1.00 91.25 175 ASN A C 1
ATOM 1366 O O . ASN A 1 175 ? 5.269 -1.277 -23.887 1.00 91.25 175 ASN A O 1
ATOM 1370 N N . GLY A 1 176 ? 4.584 -2.777 -22.358 1.00 89.06 176 GLY A N 1
ATOM 1371 C CA . GLY A 1 176 ? 5.328 -3.927 -22.878 1.00 89.06 176 GLY A CA 1
ATOM 1372 C C . GLY A 1 176 ? 6.838 -3.903 -22.628 1.00 89.06 176 GLY A C 1
ATOM 1373 O O . GLY A 1 176 ? 7.556 -4.654 -23.281 1.00 89.06 176 GLY A O 1
ATOM 1374 N N . ARG A 1 177 ? 7.335 -3.053 -21.720 1.00 92.19 177 ARG A N 1
ATOM 1375 C CA . ARG A 1 177 ? 8.750 -3.045 -21.310 1.00 92.19 177 ARG A CA 1
ATOM 1376 C C . ARG A 1 177 ? 8.966 -3.997 -20.136 1.00 92.19 177 ARG A C 1
ATOM 1378 O O . ARG A 1 177 ? 8.047 -4.265 -19.366 1.00 92.19 177 ARG A O 1
ATOM 1385 N N . GLU A 1 178 ? 10.198 -4.460 -19.980 1.00 95.06 178 GLU A N 1
ATOM 1386 C CA . GLU A 1 178 ? 10.621 -5.298 -18.859 1.00 95.06 178 GLU A CA 1
ATOM 1387 C C . GLU A 1 178 ? 11.823 -4.675 -18.150 1.00 95.06 178 GLU A C 1
ATOM 1389 O O . GLU A 1 178 ? 12.744 -4.166 -18.796 1.00 95.06 178 GLU A O 1
ATOM 1394 N N . PHE A 1 179 ? 11.828 -4.737 -16.819 1.00 93.75 179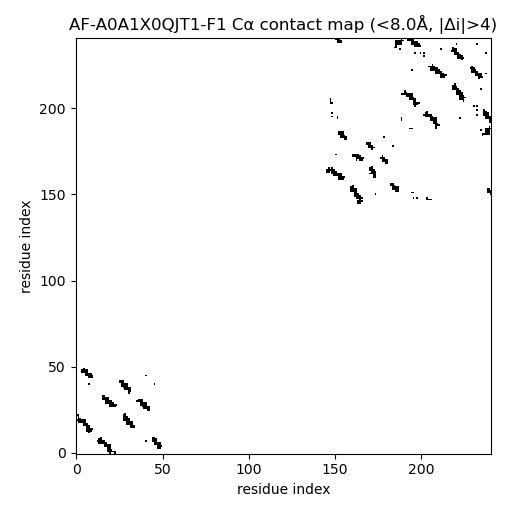 PHE A N 1
ATOM 1395 C CA . PHE A 1 179 ? 12.908 -4.222 -15.977 1.00 93.75 179 PHE A CA 1
ATOM 1396 C C . PHE A 1 179 ? 13.256 -5.237 -14.876 1.00 93.75 179 PHE A C 1
ATOM 1398 O O . PHE A 1 179 ? 12.357 -5.861 -14.320 1.00 93.75 179 PHE A O 1
ATOM 1405 N N . SER A 1 180 ? 14.544 -5.393 -14.539 1.00 93.19 180 SER A N 1
ATOM 1406 C CA . SER A 1 180 ? 14.957 -6.123 -13.322 1.00 93.19 180 SER A CA 1
ATOM 1407 C C . SER A 1 180 ? 14.579 -5.317 -12.077 1.00 93.19 180 SER A C 1
ATOM 1409 O O . SER A 1 180 ? 14.714 -4.089 -12.086 1.00 93.19 180 SER A O 1
ATOM 1411 N N . PHE A 1 181 ? 14.207 -6.004 -10.992 1.00 90.50 181 PHE A N 1
ATOM 1412 C CA . PHE A 1 181 ? 14.007 -5.415 -9.661 1.00 90.50 181 PHE A CA 1
ATOM 1413 C C . PHE A 1 181 ? 15.169 -4.545 -9.147 1.00 90.50 181 PHE A C 1
ATOM 1415 O O . PHE A 1 181 ? 14.930 -3.679 -8.302 1.00 90.50 181 PHE A O 1
ATOM 1422 N N . ASP A 1 182 ? 16.394 -4.731 -9.645 1.00 90.94 182 ASP A N 1
ATOM 1423 C CA . ASP A 1 182 ? 17.567 -3.927 -9.259 1.00 90.94 182 ASP A CA 1
ATOM 1424 C C . ASP A 1 182 ? 17.523 -2.500 -9.826 1.00 90.94 182 ASP A C 1
ATOM 1426 O O . ASP A 1 182 ? 18.139 -1.585 -9.283 1.00 90.94 182 ASP A O 1
ATOM 1430 N N . LYS A 1 183 ? 16.801 -2.310 -10.938 1.00 92.06 183 LYS A N 1
ATOM 1431 C CA . LYS A 1 183 ? 16.675 -1.026 -11.648 1.00 92.06 183 LYS A CA 1
ATOM 1432 C C . LYS A 1 183 ? 15.422 -0.245 -11.260 1.00 92.06 183 LYS A C 1
ATOM 1434 O O . LYS A 1 183 ? 15.253 0.886 -11.710 1.00 92.06 183 LYS A O 1
ATOM 1439 N N . ILE A 1 184 ? 14.527 -0.842 -10.471 1.00 93.88 184 ILE A N 1
ATOM 1440 C CA . ILE A 1 184 ? 13.253 -0.221 -10.105 1.00 93.88 184 ILE A CA 1
ATOM 1441 C C . ILE A 1 184 ? 13.281 0.313 -8.677 1.00 93.88 184 ILE A C 1
ATOM 1443 O O . ILE A 1 184 ? 13.852 -0.276 -7.760 1.00 93.88 184 ILE A O 1
ATOM 1447 N N . THR A 1 185 ? 12.566 1.410 -8.477 1.00 95.56 185 THR A N 1
ATOM 1448 C CA . THR A 1 185 ? 12.242 1.965 -7.163 1.00 95.56 185 THR A CA 1
ATOM 1449 C C . THR A 1 185 ? 10.729 1.971 -6.981 1.00 95.56 185 THR A C 1
ATOM 1451 O O . THR A 1 185 ? 9.968 2.071 -7.948 1.00 95.56 185 THR A O 1
ATOM 1454 N N . THR A 1 186 ? 10.267 1.793 -5.744 1.00 95.06 186 THR A N 1
ATOM 1455 C CA . THR A 1 186 ? 8.833 1.758 -5.448 1.00 95.06 186 THR A CA 1
ATOM 1456 C C . THR A 1 186 ? 8.281 3.174 -5.299 1.00 95.06 186 THR A C 1
ATOM 1458 O O . THR A 1 186 ? 8.958 4.081 -4.813 1.00 95.06 186 THR A O 1
ATOM 1461 N N . VAL A 1 187 ? 7.039 3.384 -5.731 1.00 95.88 187 VAL A N 1
ATOM 1462 C CA . VAL A 1 187 ? 6.314 4.639 -5.512 1.00 95.88 187 VAL A CA 1
ATOM 1463 C C . VAL A 1 187 ? 5.573 4.510 -4.193 1.00 95.88 187 VAL A C 1
ATOM 1465 O O . VAL A 1 187 ? 4.628 3.730 -4.089 1.00 95.88 187 VAL A O 1
ATOM 1468 N N . GLN A 1 188 ? 5.982 5.277 -3.184 1.00 93.56 188 GLN A N 1
ATOM 1469 C CA . GLN A 1 188 ? 5.360 5.214 -1.864 1.00 93.56 188 GLN A CA 1
ATOM 1470 C C . GLN A 1 188 ? 3.838 5.479 -1.952 1.00 93.56 188 GLN A C 1
ATOM 1472 O O . GLN A 1 188 ? 3.429 6.503 -2.510 1.00 93.56 188 GLN A O 1
ATOM 1477 N N . PRO A 1 189 ? 2.981 4.602 -1.394 1.00 94.56 189 PRO A N 1
ATOM 1478 C CA . PRO A 1 189 ? 1.549 4.859 -1.321 1.00 94.56 189 PRO A CA 1
ATOM 1479 C C . PRO A 1 189 ? 1.230 6.055 -0.423 1.00 94.56 189 PRO A C 1
ATOM 1481 O O . PRO A 1 189 ? 1.881 6.292 0.598 1.00 94.56 189 PRO A O 1
ATOM 1484 N N . LEU A 1 190 ? 0.148 6.761 -0.748 1.00 93.44 190 LEU A N 1
ATOM 1485 C CA . LEU A 1 190 ? -0.451 7.715 0.180 1.00 93.44 190 LEU A CA 1
ATOM 1486 C C . LEU A 1 190 ? -1.076 6.978 1.371 1.00 93.44 190 LEU A C 1
ATOM 1488 O O . LEU A 1 190 ? -1.528 5.838 1.258 1.00 93.44 190 LEU A O 1
ATOM 1492 N N . LYS A 1 191 ? -1.164 7.657 2.517 1.00 94.50 191 LYS A N 1
ATOM 1493 C CA . LYS A 1 191 ? -1.913 7.149 3.669 1.00 94.50 191 LYS A CA 1
ATOM 1494 C C . LYS A 1 191 ? -3.385 6.955 3.292 1.00 94.50 191 LYS A C 1
ATOM 1496 O O . LYS A 1 191 ? -4.011 7.872 2.769 1.00 94.50 191 LYS A O 1
ATOM 1501 N N . PHE A 1 192 ? -3.913 5.772 3.589 1.00 94.81 192 PHE A N 1
ATOM 1502 C CA . PHE A 1 192 ? -5.218 5.261 3.159 1.00 94.81 192 PHE A CA 1
ATOM 1503 C C . PHE A 1 192 ? -5.379 5.056 1.639 1.00 94.81 192 PHE A C 1
ATOM 1505 O O . PHE A 1 192 ? -6.494 4.841 1.172 1.00 94.81 192 PHE A O 1
ATOM 1512 N N . GLY A 1 193 ? -4.287 5.092 0.871 1.00 94.31 193 GLY A N 1
ATOM 1513 C CA . GLY A 1 193 ? -4.269 4.696 -0.536 1.00 94.31 193 GLY A CA 1
ATOM 1514 C C . GLY A 1 193 ? -4.113 3.185 -0.717 1.00 94.31 193 GLY A C 1
ATOM 1515 O O . GLY A 1 193 ? -3.661 2.481 0.192 1.00 94.31 193 GLY A O 1
ATOM 1516 N N . ASN A 1 194 ? -4.456 2.705 -1.913 1.00 96.25 194 ASN A N 1
ATOM 1517 C CA . ASN A 1 194 ? -4.210 1.326 -2.320 1.00 96.25 194 ASN A CA 1
ATOM 1518 C C . ASN A 1 194 ? -2.706 1.081 -2.488 1.00 96.25 194 ASN A C 1
ATOM 1520 O O . ASN A 1 194 ? -1.955 1.929 -2.986 1.00 96.25 194 ASN A O 1
ATOM 1524 N N . ALA A 1 195 ? -2.269 -0.094 -2.053 1.00 97.38 195 ALA A N 1
ATOM 1525 C CA . ALA A 1 195 ? -0.883 -0.512 -2.085 1.00 97.38 195 ALA A CA 1
ATOM 1526 C C . ALA A 1 195 ? -0.773 -2.015 -2.328 1.00 97.38 195 ALA A C 1
ATOM 1528 O O . ALA A 1 195 ? -1.648 -2.785 -1.930 1.00 97.38 195 ALA A O 1
ATOM 1529 N N . VAL A 1 196 ? 0.342 -2.424 -2.924 1.00 97.12 196 VAL A N 1
ATOM 1530 C CA . VAL A 1 196 ? 0.735 -3.828 -3.053 1.00 97.12 196 VAL A CA 1
ATOM 1531 C C . VAL A 1 196 ? 2.192 -3.999 -2.634 1.00 97.12 196 VAL A C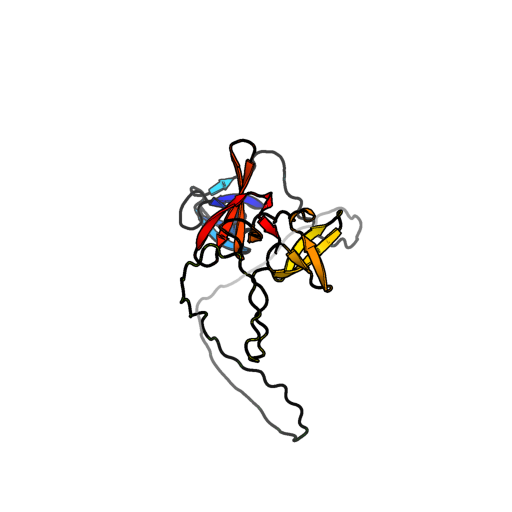 1
ATOM 1533 O O . VAL A 1 196 ? 3.029 -3.118 -2.854 1.00 97.12 196 VAL A O 1
ATOM 1536 N N . ILE A 1 197 ? 2.499 -5.133 -2.011 1.00 96.25 197 ILE A N 1
ATOM 1537 C CA . ILE A 1 197 ? 3.873 -5.548 -1.723 1.00 96.25 197 ILE A CA 1
ATOM 1538 C C . ILE A 1 197 ? 4.429 -6.203 -2.991 1.00 96.25 197 ILE A C 1
ATOM 1540 O O . ILE A 1 197 ? 3.922 -7.233 -3.427 1.00 96.25 197 ILE A O 1
ATOM 1544 N N . LEU A 1 198 ? 5.451 -5.609 -3.606 1.00 94.19 198 LEU A N 1
ATOM 1545 C CA . LEU A 1 198 ? 6.036 -6.086 -4.865 1.00 94.19 198 LEU A CA 1
ATOM 1546 C C . LEU A 1 198 ? 6.986 -7.278 -4.694 1.00 94.19 198 LEU A C 1
ATOM 1548 O O . LEU A 1 198 ? 7.153 -8.053 -5.630 1.00 94.19 198 LEU A O 1
ATOM 1552 N N . ARG A 1 199 ? 7.661 -7.391 -3.544 1.00 91.00 199 ARG A N 1
ATOM 1553 C CA . ARG A 1 199 ? 8.729 -8.378 -3.305 1.00 91.00 199 ARG A CA 1
ATOM 1554 C C . ARG A 1 199 ? 8.883 -8.709 -1.818 1.00 91.00 199 ARG A C 1
ATOM 1556 O O . ARG A 1 199 ? 8.396 -7.969 -0.970 1.00 91.00 199 ARG A O 1
ATOM 1563 N N . GLY A 1 200 ? 9.607 -9.786 -1.519 1.00 88.94 200 GLY A N 1
ATOM 1564 C CA . GLY A 1 200 ? 9.755 -10.332 -0.166 1.00 88.94 200 GLY A CA 1
ATOM 1565 C C . GLY A 1 200 ? 8.708 -11.405 0.148 1.00 88.94 200 GLY A C 1
ATOM 1566 O O . GLY A 1 200 ? 7.935 -11.798 -0.720 1.00 88.94 200 GLY A O 1
ATOM 1567 N N . GLU A 1 201 ? 8.681 -11.881 1.393 1.00 88.56 201 GLU A N 1
ATOM 1568 C CA . GLU A 1 201 ? 7.806 -12.984 1.842 1.00 88.56 201 GLU A CA 1
ATOM 1569 C C . GLU A 1 201 ? 6.310 -12.689 1.655 1.00 88.56 201 GLU A C 1
ATOM 1571 O O . GLU A 1 201 ? 5.513 -13.591 1.425 1.00 88.56 201 GLU A O 1
ATOM 1576 N N . ASN A 1 202 ? 5.943 -11.408 1.714 1.00 92.44 202 ASN A N 1
ATOM 1577 C CA . ASN A 1 202 ? 4.572 -10.917 1.613 1.00 92.44 202 ASN A CA 1
ATOM 1578 C C . ASN A 1 202 ? 4.206 -10.427 0.193 1.00 92.44 202 ASN A C 1
ATOM 1580 O O . ASN A 1 202 ? 3.249 -9.669 0.035 1.00 92.44 202 ASN A O 1
ATOM 1584 N N . ALA A 1 203 ? 4.976 -10.791 -0.840 1.00 92.44 203 ALA A N 1
ATOM 1585 C CA . ALA A 1 203 ? 4.747 -10.333 -2.212 1.00 92.44 203 ALA A CA 1
ATOM 1586 C C . ALA A 1 203 ? 3.349 -10.709 -2.743 1.00 92.44 203 ALA A C 1
ATOM 1588 O O . ALA A 1 203 ? 2.831 -11.793 -2.489 1.00 92.44 203 ALA A O 1
ATOM 1589 N N . GLY A 1 204 ? 2.736 -9.799 -3.500 1.00 91.50 204 GLY A N 1
ATOM 1590 C CA . GLY A 1 204 ? 1.386 -9.951 -4.051 1.00 91.50 204 GLY A CA 1
ATOM 1591 C C . GLY A 1 204 ? 0.256 -9.586 -3.082 1.00 91.50 204 GLY A C 1
ATOM 1592 O O . GLY A 1 204 ? -0.891 -9.494 -3.518 1.00 91.50 204 GLY A O 1
ATOM 1593 N N . ILE A 1 205 ? 0.548 -9.322 -1.802 1.00 94.81 205 ILE A N 1
ATOM 1594 C CA . ILE A 1 205 ? -0.458 -8.847 -0.844 1.00 94.81 205 ILE A CA 1
ATOM 1595 C C . ILE A 1 205 ? -0.852 -7.407 -1.178 1.00 94.81 205 ILE A C 1
ATOM 1597 O O . ILE A 1 205 ? -0.027 -6.490 -1.148 1.00 94.81 205 ILE A O 1
ATOM 1601 N N . GLU A 1 206 ? -2.138 -7.224 -1.462 1.00 95.50 206 GLU A N 1
ATOM 1602 C CA . GLU A 1 206 ? -2.789 -5.947 -1.742 1.00 95.50 206 GLU A CA 1
ATOM 1603 C C . GLU A 1 206 ? -3.635 -5.482 -0.550 1.00 95.50 206 GLU A C 1
ATOM 1605 O O . GLU A 1 206 ? -4.247 -6.281 0.165 1.00 95.50 206 GLU A O 1
ATOM 1610 N N . GLY A 1 207 ? -3.700 -4.169 -0.341 1.00 95.88 207 GLY A N 1
ATOM 1611 C CA . GLY A 1 207 ? -4.581 -3.586 0.659 1.00 95.88 207 GLY A CA 1
ATOM 1612 C C . GLY A 1 207 ? -4.426 -2.079 0.808 1.00 95.88 207 GLY A C 1
ATOM 1613 O O . GLY A 1 207 ? -3.832 -1.395 -0.024 1.00 95.88 207 GLY A O 1
ATOM 1614 N N . VAL A 1 208 ? -4.956 -1.561 1.912 1.00 97.56 208 VAL A N 1
ATOM 1615 C CA . VAL A 1 208 ? -4.907 -0.140 2.263 1.00 97.56 208 VAL A CA 1
ATOM 1616 C C . VAL A 1 208 ? -3.652 0.148 3.085 1.00 97.56 208 VAL A C 1
ATOM 1618 O O . VAL A 1 208 ? -3.421 -0.474 4.126 1.00 97.56 208 VAL A O 1
ATOM 1621 N N . PHE A 1 209 ? -2.852 1.122 2.654 1.00 97.81 209 PHE A N 1
ATOM 1622 C CA . PHE A 1 209 ? -1.654 1.564 3.369 1.00 97.81 209 PHE A CA 1
ATOM 1623 C C . PHE A 1 209 ? -2.019 2.423 4.591 1.00 97.81 209 PHE A C 1
ATOM 1625 O O . PHE A 1 209 ? -2.661 3.465 4.458 1.00 97.81 209 PHE A O 1
ATOM 1632 N N . LEU A 1 210 ? -1.620 2.016 5.800 1.00 96.12 210 LEU A N 1
ATOM 1633 C CA . LEU A 1 210 ? -2.098 2.640 7.045 1.00 96.12 210 LEU A CA 1
ATOM 1634 C C . LEU A 1 210 ? -1.119 3.630 7.680 1.00 96.12 210 LEU A C 1
ATOM 1636 O O . LEU A 1 210 ? -1.526 4.714 8.109 1.00 96.12 210 LEU A O 1
ATOM 1640 N N . LYS A 1 211 ? 0.148 3.237 7.830 1.00 96.06 211 LYS A N 1
ATOM 1641 C CA . LYS A 1 211 ? 1.184 4.005 8.539 1.00 96.06 211 LYS A CA 1
ATOM 1642 C C . LYS A 1 211 ? 2.574 3.445 8.259 1.00 96.06 211 LYS A C 1
ATOM 1644 O O . LYS A 1 211 ? 2.708 2.288 7.867 1.00 96.06 211 LYS A O 1
ATOM 1649 N N . THR A 1 212 ? 3.592 4.246 8.544 1.00 96.75 212 THR A N 1
ATOM 1650 C CA . THR A 1 212 ? 4.988 3.813 8.616 1.00 96.75 212 THR A CA 1
ATOM 1651 C C . THR A 1 212 ? 5.447 3.630 10.066 1.00 96.75 212 THR A C 1
ATOM 1653 O O . THR A 1 212 ? 4.834 4.159 10.998 1.00 96.75 212 THR A O 1
ATOM 1656 N N . LYS A 1 213 ? 6.530 2.872 10.251 1.00 95.38 213 LYS A N 1
ATOM 1657 C CA . LYS A 1 213 ? 7.409 2.901 11.431 1.00 95.38 213 LYS A CA 1
ATOM 1658 C C . LYS A 1 213 ? 8.862 2.841 10.956 1.00 95.38 213 LYS A C 1
ATOM 1660 O O . LYS A 1 213 ? 9.111 2.404 9.834 1.00 95.38 213 LYS A O 1
ATOM 1665 N N . GLU A 1 214 ? 9.796 3.216 11.814 1.00 96.38 214 GLU A N 1
ATOM 1666 C CA . GLU A 1 214 ? 11.224 2.995 11.592 1.00 96.38 214 GLU A CA 1
ATOM 1667 C C . GLU A 1 214 ? 11.777 2.125 12.721 1.00 96.38 214 GLU A C 1
ATOM 1669 O O . GLU A 1 214 ? 11.401 2.298 13.881 1.00 96.38 214 GLU A O 1
ATOM 1674 N N . GLU A 1 215 ? 12.608 1.149 12.368 1.00 94.19 215 GLU A N 1
ATOM 1675 C CA . GLU A 1 215 ? 13.191 0.182 13.295 1.00 94.19 215 GLU A CA 1
ATOM 1676 C C . GLU A 1 215 ? 14.553 -0.250 12.741 1.00 94.19 215 GLU A C 1
ATOM 1678 O O . GLU A 1 215 ? 14.645 -0.661 11.587 1.00 94.19 215 GLU A O 1
ATOM 1683 N N . ASN A 1 216 ? 15.621 -0.114 13.534 1.00 94.12 216 ASN A N 1
ATOM 1684 C CA . ASN A 1 216 ? 17.003 -0.407 13.123 1.00 94.12 216 ASN A CA 1
ATOM 1685 C C . ASN A 1 216 ? 17.429 0.294 11.810 1.00 94.12 216 ASN A C 1
ATOM 1687 O O . ASN A 1 216 ? 18.043 -0.324 10.944 1.00 94.12 216 ASN A O 1
ATOM 1691 N N . ASN A 1 217 ? 17.075 1.577 11.650 1.00 94.06 217 ASN A N 1
ATOM 1692 C CA . ASN A 1 217 ? 17.269 2.392 10.435 1.00 94.06 217 ASN A CA 1
ATOM 1693 C C . ASN A 1 217 ? 16.576 1.842 9.166 1.00 94.06 217 ASN A C 1
ATOM 1695 O O . ASN A 1 217 ? 16.867 2.281 8.053 1.00 94.06 217 ASN A O 1
ATOM 1699 N N . ILE A 1 218 ? 15.646 0.891 9.309 1.00 94.38 218 ILE A N 1
ATOM 1700 C CA . ILE A 1 218 ? 14.821 0.368 8.219 1.00 94.38 218 ILE A CA 1
ATOM 1701 C C . ILE A 1 218 ? 13.402 0.909 8.388 1.00 94.38 218 ILE A C 1
ATOM 1703 O O . ILE A 1 218 ? 12.766 0.755 9.433 1.00 94.38 218 ILE A O 1
ATOM 1707 N N . GLN A 1 219 ? 12.881 1.535 7.335 1.00 96.00 219 GLN A N 1
ATOM 1708 C CA . GLN A 1 219 ? 11.494 1.988 7.297 1.00 96.00 219 GLN A CA 1
ATOM 1709 C C . GLN A 1 219 ? 10.573 0.850 6.864 1.00 96.00 219 GLN A C 1
ATOM 1711 O O . GLN A 1 219 ? 10.808 0.187 5.852 1.00 96.00 219 GLN A O 1
ATOM 1716 N N . TYR A 1 220 ? 9.486 0.664 7.607 1.00 96.75 220 TYR A N 1
ATOM 1717 C CA . TYR A 1 220 ? 8.448 -0.327 7.348 1.00 96.75 220 TYR A CA 1
ATOM 1718 C C . TYR A 1 220 ? 7.104 0.357 7.126 1.00 96.75 220 TYR A C 1
ATOM 1720 O O . TYR A 1 220 ? 6.785 1.347 7.787 1.00 96.75 220 TYR A O 1
ATOM 1728 N N . GLY A 1 221 ? 6.289 -0.203 6.237 1.00 96.75 221 GLY A N 1
ATOM 1729 C CA . GLY A 1 221 ? 4.900 0.196 6.034 1.00 96.75 221 GLY A CA 1
ATOM 1730 C C . GLY A 1 221 ? 3.931 -0.880 6.511 1.00 96.75 221 GLY A C 1
ATOM 1731 O O . GLY A 1 221 ? 4.206 -2.070 6.359 1.00 96.75 221 GLY A O 1
ATOM 1732 N N . GLN A 1 222 ? 2.796 -0.462 7.076 1.00 97.56 222 GLN A N 1
ATOM 1733 C CA . GLN A 1 222 ? 1.685 -1.353 7.403 1.00 97.56 222 GLN A CA 1
ATOM 1734 C C . GLN A 1 222 ? 0.632 -1.318 6.292 1.00 97.56 222 GLN A C 1
ATOM 1736 O O . GLN A 1 222 ? 0.099 -0.249 5.982 1.00 97.56 222 GLN A O 1
ATOM 1741 N N . ILE A 1 223 ? 0.284 -2.487 5.758 1.00 97.62 223 ILE A N 1
ATOM 1742 C CA . ILE A 1 223 ? -0.834 -2.689 4.826 1.00 97.62 223 ILE A CA 1
ATOM 1743 C C . ILE A 1 223 ? -1.922 -3.486 5.541 1.00 97.62 223 ILE A C 1
ATOM 1745 O O . ILE A 1 223 ? -1.618 -4.392 6.317 1.00 97.62 223 ILE A O 1
ATOM 1749 N N . LYS A 1 224 ? -3.187 -3.148 5.289 1.00 97.19 224 LYS A N 1
ATOM 1750 C CA . LYS A 1 224 ? -4.350 -3.898 5.770 1.00 97.19 224 LYS A CA 1
ATOM 1751 C C . LYS A 1 224 ? -5.163 -4.426 4.591 1.00 97.19 224 LYS A C 1
ATOM 1753 O O . LYS A 1 224 ? -5.581 -3.634 3.748 1.00 97.19 224 LYS A O 1
ATOM 1758 N N . THR A 1 225 ? -5.368 -5.738 4.536 1.00 95.50 225 THR A N 1
ATOM 1759 C CA . THR A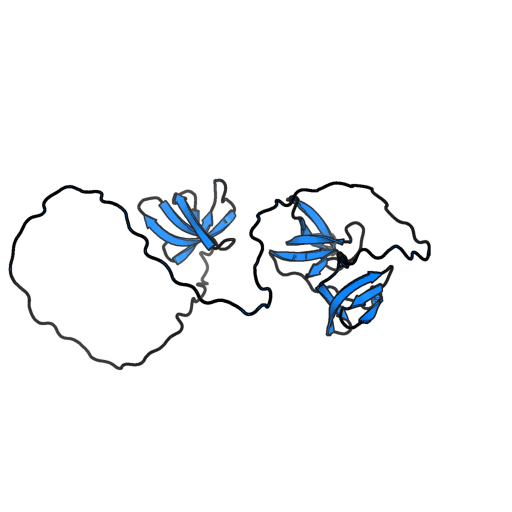 1 225 ? -6.127 -6.404 3.468 1.00 95.50 225 THR A CA 1
ATOM 1760 C C . THR A 1 225 ? -7.634 -6.200 3.642 1.00 95.50 225 THR A C 1
ATOM 1762 O O . THR A 1 225 ? -8.111 -5.715 4.671 1.00 95.50 225 THR A O 1
ATOM 1765 N N . THR A 1 226 ? -8.402 -6.596 2.627 1.00 90.62 226 THR A N 1
ATOM 1766 C CA . THR A 1 226 ? -9.873 -6.663 2.672 1.00 90.62 226 THR A CA 1
ATOM 1767 C C . THR A 1 226 ? -10.408 -7.671 3.694 1.00 90.62 226 THR A C 1
ATOM 1769 O O . THR A 1 226 ? -11.549 -7.544 4.123 1.00 90.62 226 THR A O 1
ATOM 1772 N N . GLU A 1 227 ? -9.588 -8.636 4.113 1.00 93.31 227 GLU A N 1
ATOM 1773 C CA . GLU A 1 227 ? -9.898 -9.653 5.132 1.00 93.31 227 GLU A CA 1
ATOM 1774 C C . GLU A 1 227 ? -9.551 -9.180 6.560 1.00 93.31 227 GLU A C 1
ATOM 1776 O O . GLU A 1 227 ? -9.400 -9.978 7.479 1.00 93.31 227 GLU A O 1
ATOM 1781 N N . ASP A 1 228 ? -9.373 -7.868 6.745 1.00 90.94 228 ASP A N 1
ATOM 1782 C CA . ASP A 1 228 ? -8.958 -7.199 7.983 1.00 90.94 228 ASP A CA 1
ATOM 1783 C C . ASP A 1 228 ? -7.567 -7.583 8.547 1.00 90.94 228 ASP A C 1
ATOM 1785 O O . ASP A 1 228 ? -7.139 -7.015 9.559 1.00 90.94 228 ASP A O 1
ATOM 1789 N N . VAL A 1 229 ? -6.806 -8.448 7.866 1.00 95.62 229 VAL A N 1
ATOM 1790 C CA . VAL A 1 229 ? -5.441 -8.853 8.252 1.00 95.62 229 VAL A CA 1
ATOM 1791 C C . VAL A 1 229 ? -4.438 -7.726 7.982 1.00 95.62 229 VAL A C 1
ATOM 1793 O O . VAL A 1 229 ? -4.500 -7.053 6.952 1.00 95.62 229 VAL A O 1
ATOM 1796 N N . THR A 1 230 ? -3.481 -7.510 8.893 1.00 96.25 230 THR A N 1
ATOM 1797 C CA . THR A 1 230 ? -2.430 -6.493 8.723 1.00 96.25 230 THR A CA 1
ATOM 1798 C C . THR A 1 230 ? -1.046 -7.096 8.545 1.00 96.25 230 THR A C 1
ATOM 1800 O O . THR A 1 230 ? -0.612 -7.886 9.381 1.00 96.25 230 THR A O 1
ATOM 1803 N N . TYR A 1 231 ? -0.318 -6.610 7.545 1.00 96.62 231 TYR A N 1
ATOM 1804 C CA . TYR A 1 231 ? 1.049 -7.007 7.223 1.00 96.62 231 TYR A CA 1
ATOM 1805 C C . TYR A 1 231 ? 2.009 -5.834 7.407 1.00 96.62 231 TYR A C 1
ATOM 1807 O O . TYR A 1 231 ? 1.641 -4.676 7.197 1.00 96.62 231 TYR A O 1
ATOM 1815 N N . TRP A 1 232 ? 3.250 -6.148 7.773 1.00 96.31 232 TRP A N 1
ATOM 1816 C CA . TRP A 1 232 ? 4.372 -5.215 7.760 1.00 96.31 232 TRP A CA 1
ATOM 1817 C C . TRP A 1 232 ? 5.396 -5.696 6.730 1.00 96.31 232 TRP A C 1
ATOM 1819 O O . TRP A 1 232 ? 5.801 -6.854 6.768 1.00 96.31 232 TRP A O 1
ATOM 1829 N N . SER A 1 233 ? 5.833 -4.803 5.845 1.00 96.12 233 SER A N 1
ATOM 1830 C CA . SER A 1 233 ? 6.959 -5.032 4.923 1.00 96.12 233 SER A CA 1
ATOM 1831 C C . SER A 1 233 ? 7.866 -3.808 4.919 1.00 96.12 233 SER A C 1
ATOM 1833 O O . SER A 1 233 ? 7.464 -2.742 5.408 1.00 96.12 233 SER A O 1
ATOM 1835 N N . LYS A 1 234 ? 9.082 -3.926 4.377 1.00 96.25 234 LYS A N 1
ATOM 1836 C CA . LYS A 1 234 ? 9.947 -2.751 4.217 1.00 96.25 234 LYS A CA 1
ATOM 1837 C C . LYS A 1 234 ? 9.281 -1.782 3.248 1.00 96.25 234 LYS A C 1
ATOM 1839 O O . LYS A 1 234 ? 8.651 -2.183 2.271 1.00 96.25 234 LYS A O 1
ATOM 1844 N N . LEU A 1 235 ? 9.433 -0.488 3.488 1.00 95.12 235 LEU A N 1
ATOM 1845 C CA . LEU A 1 235 ? 8.801 0.538 2.661 1.00 95.12 235 LEU A CA 1
ATOM 1846 C C . LEU A 1 235 ? 9.298 0.490 1.201 1.00 95.12 235 LEU A C 1
ATOM 1848 O O . LEU A 1 235 ? 8.528 0.750 0.284 1.00 95.12 235 LEU A O 1
ATOM 1852 N N . SER A 1 236 ? 10.543 0.047 0.988 1.00 94.06 236 SER A N 1
ATOM 1853 C CA . SER A 1 236 ? 11.172 -0.217 -0.318 1.00 94.06 236 SER A CA 1
ATOM 1854 C C . SER A 1 236 ? 10.707 -1.506 -1.023 1.00 94.06 236 SER A C 1
ATOM 1856 O O . SER A 1 236 ? 11.229 -1.863 -2.084 1.00 94.06 236 SER A O 1
ATOM 1858 N N . GLU A 1 237 ? 9.755 -2.233 -0.436 1.00 95.06 237 GLU A N 1
ATOM 1859 C CA . GLU A 1 237 ? 9.072 -3.398 -1.019 1.00 95.06 237 GLU A CA 1
ATOM 1860 C C . GLU A 1 237 ? 7.606 -3.070 -1.353 1.00 95.06 237 GLU A C 1
ATOM 1862 O O . GLU A 1 237 ? 6.971 -3.789 -2.120 1.00 95.06 237 GLU A O 1
ATOM 1867 N N . ILE A 1 238 ? 7.070 -1.979 -0.799 1.00 96.81 238 ILE A N 1
ATOM 1868 C CA . ILE A 1 238 ? 5.675 -1.553 -0.926 1.00 96.81 238 ILE A CA 1
ATOM 1869 C C . ILE A 1 238 ? 5.561 -0.499 -2.024 1.00 96.81 238 ILE A C 1
ATOM 1871 O O . ILE A 1 238 ? 6.322 0.470 -2.027 1.00 96.81 238 ILE A O 1
ATOM 1875 N N . THR A 1 239 ? 4.567 -0.636 -2.903 1.00 97.44 239 THR A N 1
ATOM 1876 C CA . THR A 1 239 ? 4.279 0.368 -3.931 1.00 97.44 239 THR A CA 1
ATOM 1877 C C . THR A 1 239 ? 2.799 0.724 -4.033 1.00 97.44 239 THR A C 1
ATOM 1879 O O . THR A 1 239 ? 1.927 -0.067 -3.667 1.00 97.44 239 THR A O 1
ATOM 1882 N N . LYS A 1 240 ? 2.515 1.929 -4.536 1.00 96.56 240 LYS A N 1
ATOM 1883 C CA . LYS A 1 240 ? 1.170 2.426 -4.850 1.00 96.56 240 LYS A CA 1
ATOM 1884 C C . LYS A 1 240 ? 0.511 1.565 -5.937 1.00 96.56 240 LYS A C 1
ATOM 1886 O O . LYS A 1 240 ? 1.152 1.242 -6.937 1.00 96.56 240 LYS A O 1
ATOM 1891 N N . LYS A 1 241 ? -0.782 1.294 -5.773 1.00 92.00 241 LYS A N 1
ATOM 1892 C CA . LYS A 1 241 ? -1.666 0.696 -6.782 1.00 92.00 241 LYS A CA 1
ATOM 1893 C C . LYS A 1 241 ? -2.885 1.599 -7.041 1.00 92.00 241 LYS A C 1
ATOM 1895 O O . LYS A 1 241 ? -3.101 2.530 -6.229 1.00 92.00 241 LYS A O 1
#

Radius of gyration: 29.99 Å; Cα contacts (8 Å, |Δi|>4): 340; chains: 1; bounding box: 73×79×62 Å

Mean predicted aligned error: 21.67 Å

Nearest PDB structures (foldseek):
  5ohq-assembly1_A  TM=6.862E-01  e=4.232E-04  Homo sapiens
  8rap-assembly1_Z  TM=3.061E-01  e=2.181E-05  Saccharomyces cerevisiae
  8ram-assembly1_Z  TM=3.077E-01  e=2.302E-05  Saccharomyces cerevisiae
  8a3y-assembly1_Z  TM=2.827E-01  e=6.875E-04  Homo sapiens
  7unc-assembly1_Z  TM=2.444E-01  e=6.172E-04  Homo sapiens

Sequence (241 aa):
MIKKIVKIKTGKMKGLSGVVKDVYKEKYKIQLFCNMEFVNVNSHDVILEGSDGITPVIQPRTTINRTMGMTPMTKTPGYNNTKTPNYGQSMGYNQSMGYNQSVGYANHSLGYNRSVGYNRSMGYTNQSVGYTGGNYQSDNLTTKKNSLFFNAVILVDGNQYELEDVIGDKVKTRNGREFSFDKITTVQPLKFGNAVILRGENAGIEGVFLKTKEENNIQYGQIKTTEDVTYWSKLSEITKK

Solvent-accessible surface area (backbone atoms only — not comparable to full-atom values): 15880 Å² total; per-residue (Å²): 110,71,79,36,46,30,31,28,71,48,76,96,58,44,75,45,45,25,34,26,72,44,75,59,89,64,32,31,35,26,35,30,70,88,77,66,46,77,46,80,42,48,52,92,40,50,42,78,55,73,93,71,90,76,77,83,81,81,77,83,91,74,92,77,91,79,82,89,82,83,85,84,91,82,81,86,87,83,90,77,90,82,81,88,86,83,83,90,87,89,85,81,84,88,85,89,87,80,88,84,88,86,83,87,81,94,73,97,84,80,88,82,91,74,94,73,80,98,78,78,87,86,80,93,70,91,76,82,84,78,98,71,93,75,95,75,89,77,81,94,67,94,66,82,78,72,40,80,46,45,56,27,35,34,30,45,95,86,42,80,44,42,23,40,34,71,60,91,69,29,40,30,28,70,86,77,48,74,44,50,64,89,61,50,42,54,34,75,50,52,80,74,26,43,25,33,24,74,50,70,98,59,43,57,48,54,27,36,25,67,51,74,54,74,56,96,94,42,52,30,32,34,35,33,32,95,84,74,49,75,49,78,45,48,42,84,30,29,17,21,75

Foldseek 3Di:
DAQFKKAFCDDPRHGWIFGFHDDDPQWTFTQTPPPRDTDIDGVVRMDGDDPDDDDDDPDDDDDDDDDDDDDDDDDDDDDDDDDDDDDDDDDDDDDDDDDDDDDDDDDDDDDDDDDDDPDDDDDDDDDPDDPDDDDDDDDDPPPPPFELQAQWWKAAPNDIFGFRYADPQWTATPVGDIDGPVRIFAAQADAQAWKAQCDDPRHSAIAGWHDWDADPNFIWTWGAHPVRDIDIDTRRRMHGD

pLDDT: mean 70.12, std 29.4, range [23.05, 97.81]